Protein 6JL9 (pdb70)

Structure (mmCIF, N/CA/C/O backbone):
data_6JL9
#
_entry.id   6JL9
#
_cell.length_a   61.208
_cell.length_b   61.208
_cell.length_c   236.196
_cell.angle_alpha   90.00
_cell.angle_beta   90.00
_cell.angle_gamma   120.00
#
_symmetry.space_group_name_H-M   'P 65 2 2'
#
loop_
_entity.id
_entity.type
_entity.pdbx_description
1 polymer 'Ependymin-related 1'
2 non-polymer 'CALCIUM ION'
3 water water
#
loop_
_atom_site.group_PDB
_atom_site.id
_atom_site.type_symbol
_atom_site.label_atom_id
_at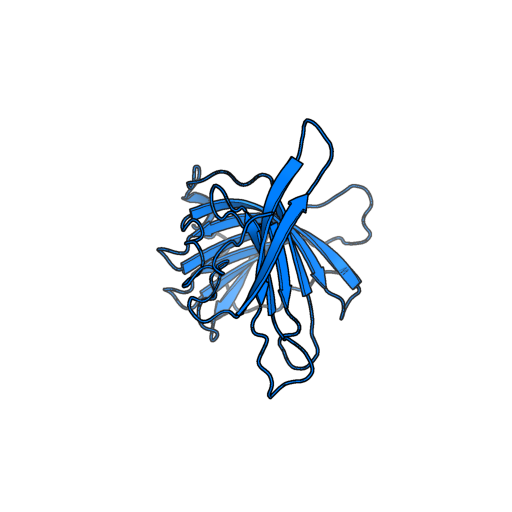om_site.label_alt_id
_atom_site.label_comp_id
_atom_site.label_asym_id
_atom_site.label_entity_id
_atom_site.label_seq_id
_atom_site.pdbx_PDB_ins_code
_atom_site.Cartn_x
_atom_site.Cartn_y
_atom_site.Cartn_z
_atom_site.occupancy
_atom_site.B_iso_or_equiv
_atom_site.auth_seq_id
_atom_site.auth_comp_id
_atom_site.auth_asym_id
_atom_site.auth_atom_id
_atom_site.pdbx_PDB_model_num
ATOM 1 N N . HIS A 1 6 ? 25.483 51.276 -5.281 1.00 87.24 30 HIS A N 1
ATOM 2 C CA A HIS A 1 6 ? 24.210 51.507 -4.521 0.50 91.39 30 HIS A CA 1
ATOM 3 C CA B HIS A 1 6 ? 24.294 51.502 -4.385 0.50 88.39 30 HIS A CA 1
ATOM 4 C C . HIS A 1 6 ? 23.368 50.280 -4.179 1.00 88.53 30 HIS A C 1
ATOM 5 O O . HIS A 1 6 ? 23.177 49.424 -5.067 1.00 113.09 30 HIS A O 1
ATOM 18 N N . HIS A 1 7 ? 22.820 50.188 -2.966 1.00 90.27 31 HIS A N 1
ATOM 19 C CA . HIS A 1 7 ? 22.165 48.947 -2.536 1.00 85.38 31 HIS A CA 1
ATOM 20 C C . HIS A 1 7 ? 20.712 49.074 -1.974 1.00 84.16 31 HIS A C 1
ATOM 21 O O . HIS A 1 7 ? 20.296 50.103 -1.394 1.00 79.96 31 HIS A O 1
ATOM 28 N N . HIS A 1 8 ? 19.947 48.008 -2.168 1.00 60.70 32 HIS A N 1
ATOM 29 C CA . HIS A 1 8 ? 18.514 48.027 -1.907 1.00 73.37 32 HIS A CA 1
ATOM 30 C C . HIS A 1 8 ? 18.097 47.219 -0.685 1.00 84.11 32 HIS A C 1
ATOM 31 O O . HIS A 1 8 ? 18.009 45.988 -0.721 1.00 94.23 32 HIS A O 1
ATOM 38 N N . HIS A 1 9 ? 17.783 47.924 0.383 1.00 72.31 33 HIS A N 1
ATOM 39 C CA . HIS A 1 9 ? 17.355 47.278 1.616 1.00 77.11 33 HIS A CA 1
ATOM 40 C C . HIS A 1 9 ? 15.848 47.044 1.567 1.00 66.94 33 HIS A C 1
ATOM 41 O O . HIS A 1 9 ? 15.089 47.975 1.324 1.00 59.84 33 HIS A O 1
ATOM 48 N N . HIS A 1 10 ? 15.420 45.793 1.756 1.00 71.80 34 HIS A N 1
ATOM 49 C CA . HIS A 1 10 ? 13.994 45.484 1.924 1.00 60.76 34 HIS A CA 1
ATOM 50 C C . HIS A 1 10 ? 13.460 46.348 3.076 1.00 46.16 34 HIS A C 1
ATOM 51 O O . HIS A 1 10 ? 14.164 46.629 4.046 1.00 60.57 34 HIS A O 1
ATOM 58 N N . HIS A 1 11 ? 12.220 46.772 2.970 1.00 45.42 35 HIS A N 1
ATOM 59 C CA A HIS A 1 11 ? 11.556 47.320 4.118 0.50 54.40 35 HIS A CA 1
ATOM 60 C CA B HIS A 1 11 ? 11.559 47.338 4.108 0.50 54.94 35 HIS A CA 1
ATOM 61 C C . HIS A 1 11 ? 11.328 46.131 5.052 1.00 52.02 35 HIS A C 1
ATOM 62 O O . HIS A 1 11 ? 11.140 45.017 4.604 1.00 46.25 35 HIS A O 1
ATOM 75 N N . PRO A 1 12 ? 11.436 46.335 6.359 1.00 49.82 36 PRO A N 1
ATOM 76 C CA . PRO A 1 12 ? 11.219 45.198 7.274 1.00 46.28 36 PRO A CA 1
ATOM 77 C C . PRO A 1 12 ? 9.791 44.680 7.155 1.00 49.24 36 PRO A C 1
ATOM 78 O O . PRO A 1 12 ? 8.871 45.494 7.047 1.00 45.82 36 PRO A O 1
ATOM 82 N N . VAL A 1 13 ? 9.591 43.366 7.172 1.00 45.02 37 VAL A N 1
ATOM 83 C CA . VAL A 1 13 ? 8.238 42.821 7.081 1.00 51.64 37 VAL A CA 1
ATOM 84 C C . VAL A 1 13 ? 7.414 43.040 8.331 1.00 48.41 37 VAL A C 1
ATOM 85 O O . VAL A 1 13 ? 6.216 43.224 8.213 1.00 53.32 37 VAL A O 1
ATOM 89 N N . THR A 1 14 ? 8.037 42.958 9.521 1.00 61.92 38 THR A N 1
ATOM 90 C CA . THR A 1 14 ? 7.414 43.404 10.788 1.00 52.17 38 THR A CA 1
ATOM 91 C C . THR A 1 14 ? 8.419 44.186 11.623 1.00 45.62 38 THR A C 1
ATOM 92 O O . THR A 1 14 ? 9.626 44.106 11.394 1.00 52.87 38 THR A O 1
ATOM 96 N N . PRO A 1 15 ? 7.928 44.931 12.616 1.00 46.57 39 PRO A N 1
ATOM 97 C CA . PRO A 1 15 ? 8.842 45.729 13.448 1.00 49.02 39 PRO A CA 1
ATOM 98 C C . PRO A 1 15 ? 9.542 44.892 14.511 1.00 40.48 39 PRO A C 1
ATOM 99 O O . PRO A 1 15 ? 9.000 43.904 14.927 1.00 48.68 39 PRO A O 1
ATOM 103 N N . CYS A 1 16 ? 10.733 45.307 14.929 1.00 42.54 40 CYS A N 1
ATOM 104 C CA . CYS A 1 16 ? 11.441 44.742 16.073 1.00 49.07 40 CYS A CA 1
ATOM 105 C C . CYS A 1 16 ? 10.526 44.711 17.289 1.00 48.42 40 CYS A C 1
ATOM 106 O O . CYS A 1 16 ? 9.471 45.344 17.308 1.00 45.61 40 CYS A O 1
ATOM 109 N N . GLU A 1 17 ? 10.944 43.987 18.320 1.00 42.46 41 GLU A N 1
ATOM 110 C CA . GLU A 1 17 ? 10.097 43.760 19.476 1.00 42.58 41 GLU A CA 1
ATOM 111 C C . GLU A 1 17 ? 10.682 44.582 20.603 1.00 42.79 41 GLU A C 1
ATOM 112 O O . GLU A 1 17 ? 11.811 44.344 21.021 1.00 41.14 41 GLU A O 1
ATOM 118 N N . ALA A 1 18 ? 9.951 45.592 21.056 1.00 40.96 42 ALA A N 1
ATOM 119 C CA . ALA A 1 18 ? 10.453 46.454 22.146 1.00 41.87 42 ALA A CA 1
ATOM 120 C C . ALA A 1 18 ? 10.627 45.671 23.470 1.00 41.17 42 ALA A C 1
ATOM 121 O O . ALA A 1 18 ? 9.870 44.750 23.736 1.00 36.72 42 ALA A O 1
ATOM 123 N N . PRO A 1 19 ? 11.616 46.056 24.314 1.00 39.48 43 PRO A N 1
ATOM 124 C CA . PRO A 1 19 ? 11.738 45.433 25.635 1.00 44.09 43 PRO A CA 1
ATOM 125 C C . PRO A 1 19 ? 10.439 45.465 26.460 1.00 43.88 43 PRO A C 1
ATOM 126 O O . PRO A 1 19 ? 9.644 46.415 26.402 1.00 46.43 43 PRO A O 1
ATOM 130 N N . LEU A 1 20 ? 10.263 44.419 27.239 1.00 40.42 44 LEU A N 1
ATOM 131 C CA . LEU A 1 20 ? 9.065 44.226 28.054 1.00 39.88 44 LEU A CA 1
ATOM 132 C C . LEU A 1 20 ? 9.145 44.948 29.406 1.00 39.84 44 LEU A C 1
ATOM 133 O O . LEU A 1 20 ? 8.122 45.306 29.958 1.00 44.31 44 LEU A O 1
ATOM 138 N N . GLN A 1 21 ? 10.363 45.133 29.936 1.00 38.54 45 GLN A N 1
ATOM 139 C CA . GLN A 1 21 ? 10.533 45.711 31.252 1.00 38.40 45 GLN A CA 1
ATOM 140 C C . GLN A 1 21 ? 11.755 46.534 31.279 1.00 40.36 45 GLN A C 1
ATOM 141 O O . GLN A 1 21 ? 12.850 46.082 30.870 1.00 43.16 45 GLN A O 1
ATOM 147 N N . TRP A 1 22 ? 11.601 47.717 31.837 1.00 40.86 46 TRP A N 1
ATOM 148 C CA . TRP A 1 22 ? 12.744 48.564 31.986 1.00 42.73 46 TRP A CA 1
ATOM 149 C C . TRP A 1 22 ? 12.473 49.676 32.986 1.00 36.59 46 TRP A C 1
ATOM 150 O O . TRP A 1 22 ? 11.314 49.925 33.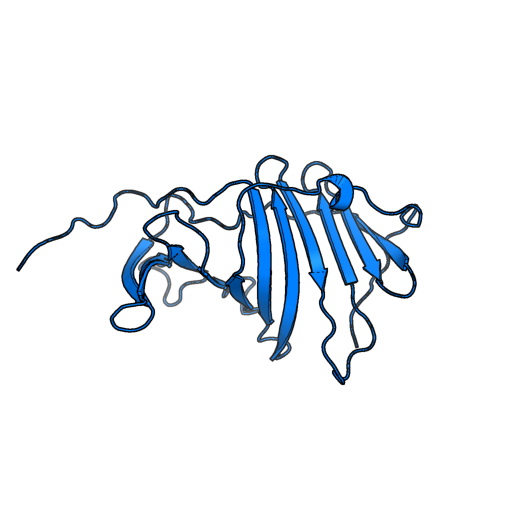363 1.00 37.52 46 TRP A O 1
ATOM 161 N N . GLU A 1 23 ? 13.570 50.288 33.438 1.00 36.80 47 GLU A N 1
ATOM 162 C CA . GLU A 1 23 ? 13.539 51.497 34.247 1.00 44.00 47 GLU A CA 1
ATOM 163 C C . GLU A 1 23 ? 14.194 52.595 33.423 1.00 42.31 47 GLU A C 1
ATOM 164 O O . GLU A 1 23 ? 15.268 52.394 32.867 1.00 43.52 47 GLU A O 1
ATOM 170 N N . GLY A 1 24 ? 13.558 53.750 33.345 1.00 35.03 48 GLY A N 1
ATOM 171 C CA . GLY A 1 24 ? 14.068 54.830 32.498 1.00 38.38 48 GLY A CA 1
ATOM 172 C C . GLY A 1 24 ? 13.528 56.186 32.903 1.00 38.12 48 GLY A C 1
ATOM 173 O O . GLY A 1 24 ? 13.006 56.344 33.991 1.00 37.49 48 GLY A O 1
ATOM 174 N N . ARG A 1 25 ? 13.687 57.179 32.040 1.00 32.82 49 ARG A N 1
ATOM 175 C CA . ARG A 1 25 ? 13.153 58.517 32.299 1.00 35.55 49 ARG A CA 1
ATOM 176 C C . ARG A 1 25 ? 12.545 59.048 31.017 1.00 33.42 49 ARG A C 1
ATOM 177 O O . ARG A 1 25 ? 12.907 58.601 29.931 1.00 30.98 49 ARG A O 1
ATOM 185 N N . ILE A 1 26 ? 11.603 59.977 31.165 1.00 29.50 50 ILE A N 1
ATOM 186 C CA . ILE A 1 26 ? 10.884 60.519 30.060 1.00 31.04 50 ILE A CA 1
ATOM 187 C C . ILE A 1 26 ? 10.637 62.006 30.236 1.00 31.61 50 ILE A C 1
ATOM 188 O O . ILE A 1 26 ? 10.669 62.534 31.349 1.00 33.31 50 ILE A O 1
ATOM 193 N N . VAL A 1 27 ? 10.374 62.659 29.112 1.00 32.08 51 VAL A N 1
ATOM 194 C CA . VAL A 1 27 ? 9.714 63.947 29.092 1.00 30.80 51 VAL A CA 1
ATOM 195 C C . VAL A 1 27 ? 8.454 63.808 28.271 1.00 37.86 51 VAL A C 1
ATOM 196 O O . VAL A 1 27 ? 8.512 63.308 27.153 1.00 32.16 51 VAL A O 1
ATOM 200 N N . LEU A 1 28 ? 7.327 64.238 28.842 1.00 35.64 52 LEU A N 1
ATOM 201 C CA . LEU A 1 28 ? 6.027 64.172 28.195 1.00 36.30 52 LEU A CA 1
ATOM 202 C C . LEU A 1 28 ? 5.675 65.624 27.905 1.00 41.78 52 LEU A C 1
ATOM 203 O O . LEU A 1 28 ? 5.557 66.441 28.852 1.00 41.31 52 LEU A O 1
ATOM 208 N N . TYR A 1 29 ? 5.552 65.953 26.611 1.00 40.12 53 TYR A N 1
ATOM 209 C CA . TYR A 1 29 ? 5.236 67.310 26.180 1.00 38.47 53 TYR A CA 1
ATOM 210 C C . TYR A 1 29 ? 3.781 67.283 25.749 1.00 41.74 53 TYR A C 1
ATOM 211 O O . TYR A 1 29 ? 3.427 66.554 24.858 1.00 40.07 53 TYR A O 1
ATOM 220 N N . ASP A 1 30 ? 2.953 68.108 26.369 1.00 38.50 54 ASP A N 1
ATOM 221 C CA . ASP A 1 30 ? 1.517 68.053 26.193 1.00 43.68 54 ASP A CA 1
ATOM 222 C C . ASP A 1 30 ? 1.165 69.331 25.474 1.00 57.48 54 ASP A C 1
ATOM 223 O O . ASP A 1 30 ? 1.246 70.388 26.087 1.00 82.48 54 ASP A O 1
ATOM 228 N N . HIS A 1 31 ? 0.791 69.296 24.194 1.00 53.89 55 HIS A N 1
ATOM 229 C CA . HIS A 1 31 ? 0.428 70.605 23.589 1.00 62.88 55 HIS A CA 1
ATOM 230 C C . HIS A 1 31 ? -0.896 71.246 24.124 1.00 61.43 55 HIS A C 1
ATOM 231 O O . HIS A 1 31 ? -0.994 72.469 24.308 1.00 64.04 55 HIS A O 1
ATOM 238 N N . ASN A 1 32 ? -1.900 70.467 24.449 1.00 59.77 56 ASN A N 1
ATOM 239 C CA . ASN A 1 32 ? -3.068 71.133 24.967 1.00 76.37 56 ASN A CA 1
ATOM 240 C C . ASN A 1 32 ? -2.635 72.149 26.057 1.00 81.51 56 ASN A C 1
ATOM 241 O O . ASN A 1 32 ? -2.956 73.278 25.960 1.00 93.62 56 ASN A O 1
ATOM 246 N N . THR A 1 33 ? -1.836 71.760 27.045 1.00 66.75 57 THR A N 1
ATOM 247 C CA . THR A 1 33 ? -1.355 72.721 28.042 1.00 64.73 57 THR A CA 1
ATOM 248 C C . THR A 1 33 ? -0.003 73.397 27.709 1.00 71.08 57 THR A C 1
ATOM 249 O O . THR A 1 33 ? 0.287 74.451 28.252 1.00 84.71 57 THR A O 1
ATOM 253 N N . GLY A 1 34 ? 0.830 72.798 26.856 1.00 57.95 58 GLY A N 1
ATOM 254 C CA . GLY A 1 34 ? 2.214 73.320 26.596 1.00 58.45 58 GLY A CA 1
ATOM 255 C C . GLY A 1 34 ? 3.235 72.843 27.654 1.00 50.64 58 GLY A C 1
ATOM 256 O O . GLY A 1 34 ? 4.428 73.142 27.622 1.00 51.79 58 GLY A O 1
ATOM 257 N N . LYS A 1 35 ? 2.763 72.035 28.570 1.00 44.71 59 LYS A N 1
ATOM 258 C CA . LYS A 1 35 ? 3.555 71.567 29.684 1.00 49.44 59 LYS A CA 1
ATOM 259 C C . LYS A 1 35 ? 4.566 70.481 29.256 1.00 42.28 59 LYS A C 1
ATOM 260 O O . LYS A 1 35 ? 4.292 69.675 28.389 1.00 44.34 59 LYS A O 1
ATOM 266 N N . ASN A 1 36 ? 5.739 70.520 29.874 1.00 37.07 60 ASN A N 1
ATOM 267 C CA . ASN A 1 36 ? 6.727 69.455 29.805 1.00 41.45 60 ASN A CA 1
ATOM 268 C C . ASN A 1 36 ? 6.790 68.844 31.177 1.00 38.83 60 ASN A C 1
ATOM 269 O O . ASN A 1 36 ? 7.114 69.529 32.116 1.00 50.56 60 ASN A O 1
ATOM 274 N N . THR A 1 37 ? 6.470 67.571 31.293 1.00 37.79 61 THR A N 1
ATOM 275 C CA . THR A 1 37 ? 6.533 66.848 32.549 1.00 39.26 61 THR A CA 1
ATOM 276 C C . THR A 1 37 ? 7.730 65.911 32.492 1.00 36.16 61 THR A C 1
ATOM 277 O O . THR A 1 37 ? 7.863 65.125 31.568 1.00 37.83 61 THR A O 1
ATOM 281 N N . ARG A 1 38 ? 8.614 66.011 33.470 1.00 34.94 62 ARG A N 1
ATOM 282 C CA . ARG A 1 38 ? 9.781 65.123 33.542 1.00 38.37 62 ARG A CA 1
ATOM 283 C C . ARG A 1 38 ? 9.513 64.095 34.629 1.00 35.04 62 ARG A C 1
ATOM 284 O O . ARG A 1 38 ? 9.081 64.442 35.736 1.00 35.34 62 ARG A O 1
ATOM 292 N N . ALA A 1 39 ? 9.742 62.834 34.309 1.00 34.98 63 ALA A N 1
ATOM 293 C CA . ALA A 1 39 ? 9.419 61.737 35.201 1.00 35.55 63 ALA A CA 1
ATOM 294 C C . ALA A 1 39 ? 10.398 60.575 35.115 1.00 35.60 63 ALA A C 1
ATOM 295 O O . ALA A 1 39 ? 10.976 60.309 34.082 1.00 34.37 63 ALA A O 1
ATOM 297 N N . THR A 1 40 ? 10.530 59.857 36.209 1.00 33.42 64 THR A N 1
ATOM 298 C CA . THR A 1 40 ? 11.230 58.588 36.223 1.00 35.84 64 THR A CA 1
ATOM 299 C C . THR A 1 40 ? 10.141 57.526 36.083 1.00 38.25 64 THR A C 1
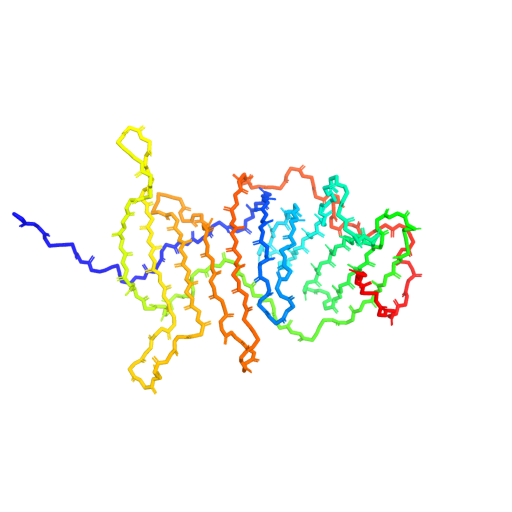ATOM 300 O O . THR A 1 40 ? 9.096 57.617 36.697 1.00 39.97 64 THR A O 1
ATOM 304 N N . VAL A 1 41 ? 10.393 56.534 35.255 1.00 38.10 65 VAL A N 1
ATOM 305 C CA . VAL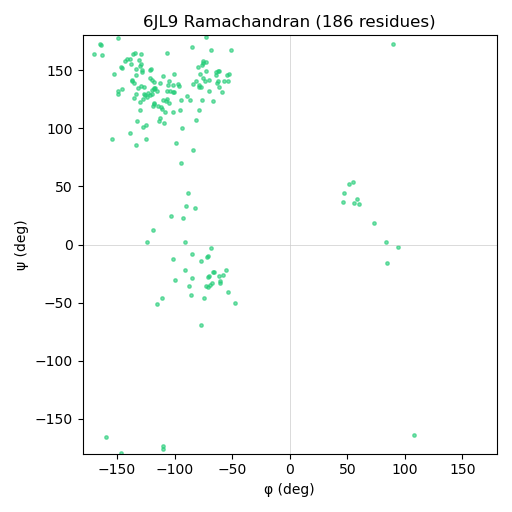 A 1 41 ? 9.381 55.591 34.898 1.00 36.33 65 VAL A CA 1
ATOM 306 C C . VAL A 1 41 ? 9.872 54.159 35.158 1.00 43.04 65 VAL A C 1
ATOM 307 O O . VAL A 1 41 ? 11.014 53.821 34.832 1.00 39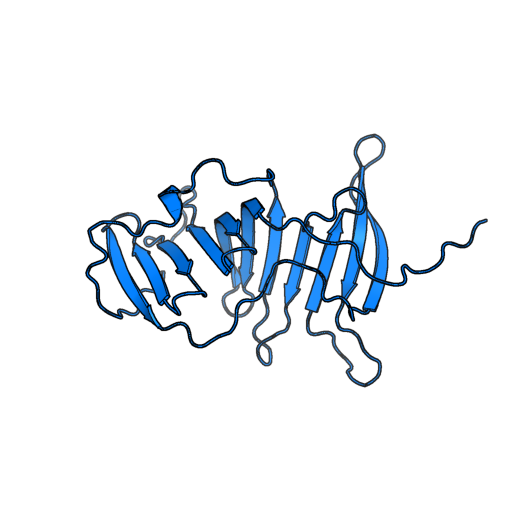.25 65 VAL A O 1
ATOM 311 N N . THR A 1 42 ? 9.014 53.328 35.762 1.00 41.52 66 THR A N 1
ATOM 312 C CA . THR A 1 42 ? 9.269 51.884 35.855 1.00 37.39 66 THR A CA 1
ATOM 313 C C . THR A 1 42 ? 8.192 51.214 35.016 1.00 40.32 66 THR A C 1
ATOM 314 O O . THR A 1 42 ? 6.997 51.393 35.276 1.00 39.05 66 THR A O 1
ATOM 318 N N . TYR A 1 43 ? 8.603 50.480 33.987 1.00 39.32 67 TYR A N 1
ATOM 319 C CA . TYR A 1 43 ? 7.667 49.992 32.982 1.00 33.65 67 TYR A CA 1
ATOM 320 C C . TYR A 1 43 ? 7.688 48.498 32.958 1.00 37.78 67 TYR A C 1
ATOM 321 O O . TYR A 1 43 ? 8.760 47.900 32.840 1.00 40.90 67 TYR A O 1
ATOM 330 N N . ASP A 1 44 ? 6.502 47.894 33.037 1.00 38.56 68 ASP A N 1
ATOM 331 C CA . ASP A 1 44 ? 6.358 46.435 33.056 1.00 43.72 68 ASP A CA 1
ATOM 332 C C . ASP A 1 44 ? 5.169 45.974 32.194 1.00 35.86 68 ASP A C 1
ATOM 333 O O . ASP A 1 44 ? 4.036 45.945 32.651 1.00 48.69 68 ASP A O 1
ATOM 338 N N . ALA A 1 45 ? 5.452 45.599 30.947 1.00 47.66 69 ALA A N 1
ATOM 339 C CA . ALA A 1 45 ? 4.411 45.115 30.028 1.00 39.62 69 ALA A CA 1
ATOM 340 C C . ALA A 1 45 ? 4.011 43.691 30.348 1.00 38.44 69 ALA A C 1
ATOM 341 O O . ALA A 1 45 ? 2.996 43.240 29.906 1.00 45.42 69 ALA A O 1
ATOM 343 N N . ILE A 1 46 ? 4.763 42.973 31.148 1.00 37.16 70 ILE A N 1
ATOM 344 C CA . ILE A 1 46 ? 4.333 41.571 31.437 1.00 40.88 70 ILE A CA 1
ATOM 345 C C . ILE A 1 46 ? 3.143 41.558 32.400 1.00 47.20 70 ILE A C 1
ATOM 346 O O . ILE A 1 46 ? 2.148 40.870 32.174 1.00 50.18 70 ILE A O 1
ATOM 351 N N . LEU A 1 47 ? 3.240 42.347 33.464 1.00 53.04 71 LEU A N 1
ATOM 352 C CA . LEU A 1 47 ? 2.126 42.538 34.405 1.00 46.58 71 LEU A CA 1
ATOM 353 C C . LEU A 1 47 ? 1.218 43.722 34.030 1.00 48.75 71 LEU A C 1
ATOM 354 O O . LEU A 1 47 ? 0.259 44.031 34.730 1.00 53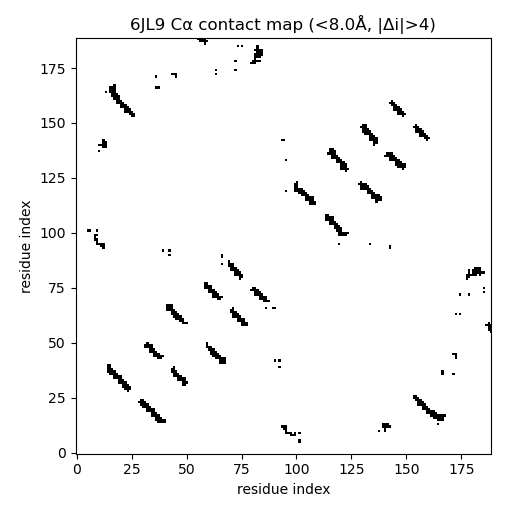.77 71 LEU A O 1
ATOM 359 N N . GLN A 1 48 ? 1.522 44.374 32.915 1.00 49.40 72 GLN A N 1
ATOM 360 C CA . GLN A 1 48 ? 0.769 45.549 32.479 1.00 45.59 72 GLN A CA 1
ATOM 361 C C . GLN A 1 48 ? 0.639 46.603 33.601 1.00 40.56 72 GLN A C 1
ATOM 362 O O . GLN A 1 48 ? -0.431 47.099 33.923 1.00 43.03 72 GLN A O 1
ATOM 368 N N . ARG A 1 49 ? 1.775 46.953 34.174 1.00 42.13 73 ARG A N 1
ATOM 369 C CA . ARG A 1 49 ? 1.836 48.038 35.142 1.00 42.31 73 ARG A CA 1
ATOM 370 C C . ARG A 1 49 ? 2.950 49.030 34.799 1.00 39.49 73 ARG A C 1
ATOM 371 O O . ARG A 1 49 ? 3.945 48.707 34.125 1.00 44.22 73 ARG A O 1
ATOM 379 N N . ILE A 1 50 ? 2.745 50.257 35.249 1.00 44.05 74 ILE A N 1
ATOM 380 C CA . ILE A 1 50 ? 3.667 51.334 34.968 1.00 38.23 74 ILE A CA 1
ATOM 381 C C . ILE A 1 50 ? 3.625 52.291 36.144 1.00 34.90 74 ILE A C 1
ATOM 382 O O . ILE A 1 50 ? 2.537 52.648 36.643 1.00 36.65 74 ILE A O 1
ATOM 387 N N . ARG A 1 51 ? 4.818 52.662 36.611 1.00 37.07 75 ARG A N 1
ATOM 388 C CA . ARG A 1 51 ? 4.976 53.573 37.754 1.00 41.07 75 ARG A CA 1
ATOM 389 C C . ARG A 1 51 ? 5.706 54.822 37.256 1.00 37.19 75 ARG A C 1
ATOM 390 O O . ARG A 1 51 ? 6.781 54.725 36.698 1.00 36.11 75 ARG A O 1
ATOM 398 N N . ILE A 1 52 ? 5.063 55.979 37.422 1.00 41.10 76 ILE A N 1
ATOM 399 C CA . ILE A 1 52 ? 5.591 57.270 36.979 1.00 40.75 76 ILE A CA 1
ATOM 400 C C . ILE A 1 52 ? 5.818 58.215 38.165 1.00 41.27 76 ILE A C 1
ATOM 401 O O . ILE A 1 52 ? 4.885 58.519 38.872 1.00 40.29 76 ILE A O 1
ATOM 406 N N . LEU A 1 53 ? 7.061 58.668 38.359 1.00 38.08 77 LEU A N 1
ATOM 407 C CA . LEU A 1 53 ? 7.414 59.592 39.447 1.00 35.29 77 LEU A CA 1
ATOM 408 C C . LEU A 1 53 ? 7.831 60.944 38.869 1.00 37.72 77 LEU A C 1
ATOM 409 O O . LEU A 1 53 ? 8.907 61.071 38.289 1.00 37.65 77 LEU A O 1
ATOM 414 N N . GLU A 1 54 ? 6.966 61.949 39.005 1.00 37.48 78 GLU A N 1
ATOM 415 C CA . GLU A 1 54 ? 7.257 63.257 38.460 1.00 34.62 78 GLU A CA 1
ATOM 416 C C . GLU A 1 54 ? 8.457 63.838 39.163 1.00 36.85 78 GLU A C 1
ATOM 417 O O . GLU A 1 54 ? 8.655 63.632 40.370 1.00 39.03 78 GLU A O 1
ATOM 423 N N . GLU A 1 55 ? 9.250 64.589 38.401 1.00 35.30 79 GLU A N 1
ATOM 424 C CA . GLU A 1 55 ? 10.431 65.219 38.929 1.00 40.23 79 GLU A CA 1
ATOM 425 C C . GLU A 1 55 ? 10.229 66.730 39.128 1.00 35.51 79 GLU A C 1
ATOM 426 O O . GLU A 1 55 ? 9.665 67.434 38.286 1.00 39.92 79 GLU A O 1
ATOM 432 N N . LYS A 1 56 ? 10.761 67.239 40.221 1.00 41.76 80 LYS A N 1
ATOM 433 C CA . LYS A 1 56 ? 10.741 68.685 40.475 1.00 46.31 80 LYS A CA 1
ATOM 434 C C . LYS A 1 56 ? 12.103 69.275 40.129 1.00 40.47 80 LYS A C 1
ATOM 435 O O . LYS A 1 56 ? 13.097 68.741 40.553 1.00 39.66 80 LYS A O 1
ATOM 441 N N . LYS A 1 57 ? 12.124 70.365 39.369 1.00 44.11 81 LYS A N 1
ATOM 442 C CA . LYS A 1 57 ? 13.340 71.118 39.075 1.00 50.14 81 LYS A CA 1
ATOM 443 C C . LYS A 1 57 ? 13.299 72.416 39.885 1.00 49.48 81 LYS A C 1
ATOM 444 O O . LYS A 1 57 ? 12.240 72.822 40.330 1.00 49.21 81 LYS A O 1
ATOM 450 N N . SER A 1 58 ? 14.445 73.085 40.005 1.00 43.34 82 SER A N 1
ATOM 451 C CA . SER A 1 58 ? 14.544 74.371 40.713 1.00 44.44 82 SER A CA 1
ATOM 452 C C . SER A 1 58 ? 13.646 75.418 40.100 1.00 45.82 82 SER A C 1
ATOM 453 O O . SER A 1 58 ? 13.644 75.635 38.881 1.00 57.70 82 SER A O 1
ATOM 456 N N . PHE A 1 59 ? 12.906 76.054 40.990 1.00 46.83 83 PHE A N 1
ATOM 457 C CA . PHE A 1 59 ? 12.091 77.244 40.752 1.00 49.28 83 PHE A CA 1
ATOM 458 C C . PHE A 1 59 ? 11.083 77.103 39.640 1.00 48.73 83 PHE A C 1
ATOM 459 O O . PHE A 1 59 ? 10.795 78.067 38.935 1.00 51.50 83 PHE A O 1
ATOM 467 N N . VAL A 1 60 ? 10.513 75.921 39.504 1.00 44.66 84 VAL A N 1
ATOM 468 C CA . VAL A 1 60 ? 9.347 75.794 38.623 1.00 56.12 84 VAL A CA 1
ATOM 469 C C . VAL A 1 60 ? 8.111 76.322 39.351 1.00 54.26 84 VAL A C 1
ATOM 470 O O . VAL A 1 60 ? 8.013 76.190 40.556 1.00 50.54 84 VAL A O 1
ATOM 474 N N . PRO A 1 61 ? 7.156 76.921 38.632 1.00 75.09 85 PRO A N 1
ATOM 475 C CA . PRO A 1 61 ? 6.043 77.530 39.390 1.00 70.73 85 PRO A CA 1
ATOM 476 C C . PRO A 1 61 ? 4.914 76.569 39.832 1.00 63.14 85 PRO A C 1
ATOM 477 O O . PRO A 1 61 ? 3.750 76.971 40.009 1.00 76.37 85 PRO A O 1
ATOM 481 N N . CYS A 1 62 ? 5.284 75.332 40.087 1.00 69.00 86 CYS A N 1
ATOM 482 C CA . CYS A 1 62 ? 4.343 74.244 40.299 1.00 57.11 86 CYS A CA 1
ATOM 483 C C . CYS A 1 62 ? 4.664 73.676 41.636 1.00 48.27 86 CYS A C 1
ATOM 484 O O . CYS A 1 62 ? 5.799 73.414 41.915 1.00 52.19 86 CYS A O 1
ATOM 487 N N . LYS A 1 63 ? 3.668 73.504 42.469 1.00 46.07 87 LYS A N 1
ATOM 488 C CA . LYS A 1 63 ? 3.915 73.147 43.866 1.00 49.04 87 LYS A CA 1
ATOM 489 C C . LYS A 1 63 ? 3.710 71.669 44.026 1.00 46.08 87 LYS A C 1
ATOM 490 O O . LYS A 1 63 ? 4.345 71.049 44.867 1.00 60.52 87 LYS A O 1
ATOM 496 N N . ARG A 1 64 ? 2.812 71.110 43.210 1.00 49.04 88 ARG A N 1
ATOM 497 C CA . ARG A 1 64 ? 2.328 69.733 43.412 1.00 53.81 88 ARG A CA 1
ATOM 498 C C . ARG A 1 64 ? 3.019 68.764 42.454 1.00 36.42 88 ARG A C 1
ATOM 499 O O . ARG A 1 64 ? 3.052 69.021 41.289 1.00 48.24 88 ARG A O 1
ATOM 507 N N . PHE A 1 65 ? 3.526 67.652 42.960 1.00 42.90 89 PHE A N 1
ATOM 508 C CA . PHE A 1 65 ? 4.183 66.623 42.146 1.00 43.52 89 PHE A CA 1
ATOM 509 C C . PHE A 1 65 ? 3.671 65.249 42.589 1.00 49.41 89 PHE A C 1
ATOM 510 O O . PHE A 1 65 ? 3.530 64.965 43.792 1.00 47.83 89 PHE A O 1
ATOM 518 N N . PHE A 1 66 ? 3.431 64.396 41.616 1.00 47.23 90 PHE A N 1
ATOM 519 C CA . PHE A 1 66 ? 2.732 63.162 41.865 1.00 45.20 90 PHE A CA 1
ATOM 520 C C . PHE A 1 66 ? 3.528 61.957 41.514 1.00 41.40 90 PHE A C 1
ATOM 521 O O . PHE A 1 66 ? 4.358 62.006 40.623 1.00 37.78 90 PHE A O 1
ATOM 529 N N . GLU A 1 67 ? 3.253 60.871 42.233 1.00 40.30 91 GLU A N 1
ATOM 530 C CA . GLU A 1 67 ? 3.630 59.568 41.812 1.00 36.50 91 GLU A CA 1
ATOM 531 C C . GLU A 1 67 ? 2.389 58.868 41.326 1.00 42.11 91 GLU A C 1
ATOM 532 O O . GLU A 1 67 ? 1.337 58.988 41.951 1.00 45.81 91 GLU A O 1
ATOM 538 N N . TYR A 1 68 ? 2.510 58.151 40.208 1.00 39.37 92 TYR A N 1
ATOM 539 C CA . TYR A 1 68 ? 1.424 57.315 39.678 1.00 40.69 92 TYR A CA 1
ATOM 540 C C . TYR A 1 68 ? 1.861 55.835 39.664 1.00 43.23 92 TYR A C 1
ATOM 541 O O . TYR A 1 68 ? 3.007 55.498 39.264 1.00 42.67 92 TYR A O 1
ATOM 550 N N . ILE A 1 69 ? 0.958 54.968 40.125 1.00 42.82 93 ILE A N 1
ATOM 551 C CA . ILE A 1 69 ? 1.121 53.520 40.037 1.00 38.03 93 ILE A CA 1
ATOM 552 C C . ILE A 1 69 ? -0.109 52.985 39.319 1.00 41.80 93 ILE A C 1
ATOM 553 O O . ILE A 1 69 ? -1.193 52.935 39.924 1.00 39.85 93 ILE A O 1
ATOM 558 N N . PHE A 1 70 ? 0.049 52.641 38.027 1.00 36.28 94 PHE A N 1
ATOM 559 C CA . PHE A 1 70 ? -1.032 52.066 37.216 1.00 43.42 94 PHE A CA 1
ATOM 560 C C . PHE A 1 70 ? -0.896 50.545 37.274 1.00 50.69 94 PHE A C 1
ATOM 561 O O . PHE A 1 70 ? 0.153 49.988 36.963 1.00 44.06 94 PHE A O 1
ATOM 569 N N . LEU A 1 71 ? -1.948 49.871 37.694 1.00 53.03 95 LEU A N 1
ATOM 570 C CA . LEU A 1 71 ? -1.927 48.422 37.768 1.00 46.42 95 LEU A CA 1
ATOM 571 C C . LEU A 1 71 ? -3.108 47.960 36.941 1.00 47.23 95 LEU A C 1
ATOM 572 O O . LEU A 1 71 ? -4.217 47.838 37.450 1.00 49.59 95 LEU A O 1
ATOM 577 N N . TYR A 1 72 ? -2.862 47.720 35.658 1.00 45.22 96 TYR A N 1
ATOM 578 C CA . TYR A 1 72 ? -3.939 47.462 34.704 1.00 47.83 96 TYR A CA 1
ATOM 579 C C . TYR A 1 72 ? -4.582 46.101 34.936 1.00 54.20 96 TYR A C 1
ATOM 580 O O . TYR A 1 72 ? -5.792 45.905 34.668 1.00 60.76 96 TYR A O 1
ATOM 589 N N . GLN A 1 73 ? -3.803 45.166 35.480 1.00 47.19 97 GLN A N 1
ATOM 590 C CA . GLN A 1 73 ? -4.350 43.839 35.744 1.00 58.37 97 GLN A CA 1
ATOM 591 C C . GLN A 1 73 ? -5.312 43.887 36.914 1.00 60.49 97 GLN A C 1
ATOM 592 O O . GLN A 1 73 ? -5.999 42.932 37.178 1.00 67.54 97 GLN A O 1
ATOM 598 N N . GLU A 1 74 ? -5.350 44.989 37.640 1.00 66.30 98 GLU A N 1
ATOM 599 C CA . GLU A 1 74 ? -6.316 45.125 38.716 1.00 62.92 98 GLU A CA 1
ATOM 600 C C . GLU A 1 74 ? -7.257 46.275 38.499 1.00 58.51 98 GLU A C 1
ATOM 601 O O . GLU A 1 74 ? -7.958 46.665 39.417 1.00 69.21 98 GLU A O 1
ATOM 607 N N . ALA A 1 75 ? -7.266 46.821 37.291 1.00 52.91 99 ALA A N 1
ATOM 608 C CA . ALA A 1 75 ? -8.107 47.958 36.951 1.00 65.97 99 ALA A CA 1
ATOM 609 C C . ALA A 1 75 ? -8.064 49.072 38.007 1.00 64.69 99 ALA A C 1
ATOM 610 O O . ALA A 1 75 ? -9.078 49.706 38.269 1.00 58.33 99 ALA A O 1
ATOM 612 N N . VAL A 1 76 ? -6.896 49.316 38.610 1.00 57.51 100 VAL A N 1
ATOM 613 C CA . VAL A 1 76 ? -6.752 50.437 39.554 1.00 51.62 100 VAL A CA 1
ATOM 614 C C . VAL A 1 76 ? -5.500 51.245 39.299 1.00 43.27 100 VAL A C 1
ATOM 615 O O . VAL A 1 76 ? -4.466 50.689 38.901 1.00 46.73 100 VAL A O 1
ATOM 619 N N . MET A 1 77 ? -5.604 52.559 39.541 1.00 53.64 101 MET A N 1
ATOM 620 C CA . MET A 1 77 ? -4.463 53.473 39.543 1.00 51.02 101 MET A CA 1
ATOM 621 C C . MET A 1 77 ? -4.399 54.263 40.856 1.00 47.31 101 MET A C 1
ATOM 622 O O . MET A 1 77 ? -5.390 54.873 41.290 1.00 55.21 101 MET A O 1
ATOM 627 N N . PHE A 1 78 ? -3.228 54.261 41.483 1.00 38.35 102 PHE A N 1
ATOM 628 C CA . PHE A 1 78 ? -2.999 55.078 42.658 1.00 45.76 102 PHE A CA 1
ATOM 629 C C . PHE A 1 78 ? -2.202 56.323 42.245 1.00 44.23 102 PHE A C 1
ATOM 630 O O . PHE A 1 78 ? -1.242 56.259 41.467 1.00 45.64 102 PHE A O 1
ATOM 638 N N . GLN A 1 79 ? -2.615 57.457 42.786 1.00 41.87 103 GLN A N 1
ATOM 639 C CA . GLN A 1 79 ? -1.945 58.715 42.529 1.00 42.00 103 GLN A CA 1
ATOM 640 C C . GLN A 1 79 ? -1.604 59.302 43.898 1.00 50.93 103 GLN A C 1
ATOM 641 O O . GLN A 1 79 ? -2.459 59.391 44.798 1.00 47.12 103 GLN A O 1
ATOM 647 N N . ILE A 1 80 ? -0.342 59.672 44.073 1.00 43.96 104 ILE A N 1
ATOM 648 C CA . ILE A 1 80 ? 0.129 60.109 45.380 1.00 51.70 104 ILE A CA 1
ATOM 649 C C . ILE A 1 80 ? 0.799 61.443 45.242 1.00 52.60 104 ILE A C 1
ATOM 650 O O . ILE A 1 80 ? 1.702 61.591 44.434 1.00 53.63 104 ILE A O 1
ATOM 655 N N . GLU A 1 81 ? 0.346 62.420 46.008 1.00 47.56 105 GLU A N 1
ATOM 656 C CA . GLU A 1 81 ? 1.064 63.677 46.160 1.00 54.92 105 GLU A CA 1
ATOM 657 C C . GLU A 1 81 ? 2.356 63.360 46.884 1.00 60.39 105 GLU A C 1
ATOM 658 O O . GLU A 1 81 ? 2.344 62.787 47.983 1.00 64.97 105 GLU A O 1
ATOM 664 N N . GLN A 1 82 ? 3.477 63.723 46.274 1.00 51.65 106 GLN A N 1
ATOM 665 C CA . GLN A 1 82 ? 4.754 63.290 46.821 1.00 59.40 106 GLN A CA 1
ATOM 666 C C . GLN A 1 82 ? 5.091 63.926 48.173 1.00 58.45 106 GLN A C 1
ATOM 667 O O . GLN A 1 82 ? 5.708 63.280 49.006 1.00 66.17 106 GLN A O 1
ATOM 673 N N . VAL A 1 83 ? 4.667 65.169 48.387 1.00 70.28 107 VAL A N 1
ATOM 674 C CA . VAL A 1 83 ? 4.888 65.854 49.665 1.00 83.39 107 VAL A CA 1
ATOM 675 C C . VAL A 1 83 ? 3.898 65.357 50.720 1.00 93.56 107 VAL A C 1
ATOM 676 O O . VAL A 1 83 ? 4.288 64.681 51.673 1.00 84.43 107 VAL A O 1
ATOM 680 N N . THR A 1 84 ? 2.620 65.697 50.539 1.00 86.39 108 THR A N 1
ATOM 681 C CA . THR A 1 84 ? 1.565 65.361 51.504 1.00 69.17 108 THR A CA 1
ATOM 682 C C . THR A 1 84 ? 1.380 63.882 51.737 1.00 68.82 108 THR A C 1
ATOM 683 O O . THR A 1 84 ? 0.983 63.482 52.811 1.00 80.67 108 THR A O 1
ATOM 687 N N . LYS A 1 85 ? 1.633 63.077 50.715 1.00 68.67 109 LYS A N 1
ATOM 688 C CA . LYS A 1 85 ? 1.412 61.622 50.751 1.00 69.50 109 LYS A CA 1
ATOM 689 C C . LYS A 1 85 ? -0.064 61.284 50.700 1.00 60.84 109 LYS A C 1
ATOM 690 O O . LYS A 1 85 ? -0.461 60.152 51.008 1.00 77.76 109 LYS A O 1
ATOM 696 N N . ILE A 1 86 ? -0.864 62.252 50.261 1.00 65.55 110 ILE A N 1
ATOM 697 C CA . ILE A 1 86 ? -2.288 62.029 50.082 1.00 62.73 110 ILE A CA 1
ATOM 698 C C . ILE A 1 86 ? -2.494 61.210 48.810 1.00 59.02 110 ILE A C 1
ATOM 699 O O . ILE A 1 86 ? -2.043 61.570 47.710 1.00 61.34 110 ILE A O 1
ATOM 704 N N . CYS A 1 87 ? -3.176 60.090 48.999 1.00 59.21 111 CYS A N 1
ATOM 705 C CA . CYS A 1 87 ? -3.400 59.131 47.956 1.00 59.18 111 CYS A CA 1
ATOM 706 C C . CYS A 1 87 ? -4.776 59.237 47.351 1.00 48.99 111 CYS A C 1
ATOM 707 O O . CYS A 1 87 ? -5.774 59.543 48.042 1.00 61.01 111 CYS A O 1
ATOM 710 N N . SER A 1 88 ? -4.833 58.951 46.065 1.00 48.95 112 SER A N 1
ATOM 711 C CA . SER A 1 88 ? -6.108 58.817 45.338 1.00 52.81 112 SER A CA 1
ATOM 712 C C . SER A 1 88 ? -6.087 57.436 44.705 1.00 60.92 112 SER A C 1
ATOM 713 O O . SER A 1 88 ? -5.127 57.099 44.048 1.00 56.12 112 SER A O 1
ATOM 716 N N . LYS A 1 89 ? -7.118 56.627 44.943 1.00 52.14 113 LYS A N 1
ATOM 717 C CA . LYS A 1 89 ? -7.266 55.344 44.282 1.00 51.71 113 LYS A CA 1
ATOM 718 C C . LYS A 1 89 ? -8.406 55.467 43.265 1.00 52.32 113 LYS A C 1
ATOM 719 O O . LYS A 1 89 ? -9.522 55.841 43.621 1.00 49.81 113 LYS A O 1
ATOM 725 N N . ASN A 1 90 ? -8.123 55.172 41.998 1.00 49.99 114 ASN A N 1
ATOM 726 C CA . ASN A 1 90 ? -9.131 55.294 40.930 1.00 50.69 114 ASN A CA 1
ATOM 727 C C . ASN A 1 90 ? -9.243 54.032 40.074 1.00 55.80 114 ASN A C 1
ATOM 728 O O . ASN A 1 90 ? -8.280 53.246 39.951 1.00 56.41 114 ASN A O 1
ATOM 733 N N . THR A 1 91 ? -10.422 53.865 39.472 1.00 56.07 115 THR A N 1
ATOM 734 C CA . THR A 1 91 ? -10.709 52.761 38.553 1.00 58.70 115 THR A CA 1
ATOM 735 C C . THR A 1 91 ? -10.111 53.081 37.210 1.00 55.49 115 THR A C 1
ATOM 736 O O . THR A 1 91 ? -10.210 54.215 36.753 1.00 68.33 115 THR A O 1
ATOM 740 N N . LEU A 1 92 ? -9.485 52.083 36.593 1.00 59.98 116 LEU A N 1
ATOM 741 C CA . LEU A 1 92 ? -8.981 52.184 35.216 1.00 65.49 116 LEU A CA 1
ATOM 742 C C . LEU A 1 92 ? -9.926 51.487 34.264 1.00 54.28 116 LEU A C 1
ATOM 743 O O . LEU A 1 92 ? -10.073 50.286 34.312 1.00 79.90 116 LEU A O 1
ATOM 748 N N . THR A 1 93 ? -10.547 52.261 33.393 1.00 62.85 117 THR A N 1
ATOM 749 C CA . THR A 1 93 ? -11.429 51.707 32.376 1.00 74.82 117 THR A CA 1
ATOM 750 C C . THR A 1 93 ? -10.660 51.308 31.098 1.00 79.98 117 THR A C 1
ATOM 751 O O . THR A 1 93 ? -10.969 50.285 30.479 1.00 87.92 117 THR A O 1
ATOM 755 N N . GLU A 1 94 ? -9.633 52.093 30.763 1.00 72.74 118 GLU A N 1
ATOM 756 C CA . GLU A 1 94 ? -8.841 51.962 29.521 1.00 69.76 118 GLU A CA 1
ATOM 757 C C . GLU A 1 94 ? -7.933 50.725 29.445 1.00 50.47 118 GLU A C 1
ATOM 758 O O . GLU A 1 94 ? -7.316 50.360 30.434 1.00 61.05 118 GLU A O 1
ATOM 764 N N . PRO A 1 95 ? -7.812 50.098 28.258 1.00 59.05 119 PRO A N 1
ATOM 765 C CA . PRO A 1 95 ? -6.916 48.946 28.231 1.00 58.07 119 PRO A CA 1
ATOM 766 C C . PRO A 1 95 ? -5.438 49.358 28.235 1.00 55.20 119 PRO A C 1
ATOM 767 O O . PRO A 1 95 ? -5.092 50.468 27.834 1.00 45.29 119 PRO A O 1
ATOM 771 N N . TRP A 1 96 ? -4.582 48.458 28.697 1.00 48.18 120 TRP A N 1
ATOM 772 C CA . TRP A 1 96 ? -3.143 48.688 28.713 1.00 50.05 120 TRP A CA 1
ATOM 773 C C . TRP A 1 96 ? -2.638 49.083 27.336 1.00 50.38 120 TRP A C 1
ATOM 774 O O . TRP A 1 96 ? -3.056 48.540 26.354 1.00 55.32 120 TRP A O 1
ATOM 785 N N . ASP A 1 97 ? -1.711 50.018 27.276 1.00 41.52 121 ASP A N 1
ATOM 786 C CA . ASP A 1 97 ? -1.103 50.342 26.019 1.00 49.78 121 ASP A CA 1
ATOM 787 C C . ASP A 1 97 ? 0.388 50.321 26.194 1.00 43.15 121 ASP A C 1
ATOM 788 O O . ASP A 1 97 ? 0.939 51.138 26.897 1.00 43.50 121 ASP A O 1
ATOM 793 N N . PRO A 1 98 ? 1.051 49.411 25.509 1.00 43.86 122 PRO A N 1
ATOM 794 C CA . PRO A 1 98 ? 2.489 49.267 25.668 1.00 42.17 122 PRO A CA 1
ATOM 795 C C . PRO A 1 98 ? 3.275 50.381 24.973 1.00 37.52 122 PRO A C 1
ATOM 796 O O . PRO A 1 98 ? 2.765 51.024 24.067 1.00 37.95 122 PRO A O 1
ATOM 800 N N . TYR A 1 99 ? 4.503 50.616 25.413 1.00 35.52 123 TYR A N 1
ATOM 801 C CA . TYR A 1 99 ? 5.474 51.360 24.621 1.00 40.60 123 TYR A CA 1
ATOM 802 C C . TYR A 1 99 ? 6.146 50.387 23.648 1.00 42.92 123 TYR A C 1
ATOM 803 O O . TYR A 1 99 ? 7.255 49.861 23.880 1.00 39.59 123 TYR A O 1
ATOM 812 N N . ASP A 1 100 ? 5.452 50.128 22.550 1.00 37.42 124 ASP A N 1
ATOM 813 C CA . ASP A 1 100 ? 6.011 49.313 21.503 1.00 39.58 124 ASP A CA 1
ATOM 814 C C . ASP A 1 100 ? 5.490 49.718 20.132 1.00 33.38 124 ASP A C 1
ATOM 815 O O . ASP A 1 100 ? 4.683 50.646 19.991 1.00 41.05 124 ASP A O 1
ATOM 820 N N . ILE A 1 101 ? 6.000 49.043 19.108 1.00 36.38 125 ILE A N 1
ATOM 821 C CA . ILE A 1 101 ? 5.499 49.254 17.754 1.00 39.97 125 ILE A CA 1
ATOM 822 C C . ILE A 1 101 ? 4.427 48.206 17.424 1.00 43.08 125 ILE A C 1
ATOM 823 O O . ILE A 1 101 ? 4.736 47.020 17.361 1.00 51.56 125 ILE A O 1
ATOM 828 N N . PRO A 1 102 ? 3.167 48.622 17.191 1.00 45.55 126 PRO A N 1
ATOM 829 C CA . PRO A 1 102 ? 2.172 47.633 16.815 1.00 50.27 126 PRO A CA 1
ATOM 830 C C . PRO A 1 102 ? 2.603 46.894 15.572 1.00 55.32 126 PRO A C 1
ATOM 831 O O . PRO A 1 102 ? 3.152 47.490 14.642 1.00 42.07 126 PRO A O 1
ATOM 835 N N . GLU A 1 103 ? 2.339 45.597 15.559 1.00 55.94 127 GLU A N 1
ATOM 836 C CA . GLU A 1 103 ? 2.941 44.712 14.582 1.00 63.86 127 GLU A CA 1
ATOM 837 C C . GLU A 1 103 ? 2.414 45.100 13.152 1.00 44.89 127 GLU A C 1
ATOM 838 O O . GLU A 1 103 ? 3.126 44.942 12.190 1.00 56.61 127 GLU A O 1
ATOM 844 N N . ASN A 1 104 ? 1.251 45.733 13.032 1.00 42.51 128 ASN A N 1
ATOM 845 C CA . ASN A 1 104 ? 0.760 46.206 11.729 1.00 47.09 128 ASN A CA 1
ATOM 846 C C . ASN A 1 104 ? 1.133 47.685 11.384 1.00 49.61 128 ASN A C 1
ATOM 847 O O . ASN A 1 104 ? 0.474 48.336 10.563 1.00 45.31 128 ASN A O 1
ATOM 852 N N . SER A 1 105 ? 2.184 48.215 12.003 1.00 42.11 129 SER A N 1
ATOM 853 C CA . SER A 1 105 ? 2.555 4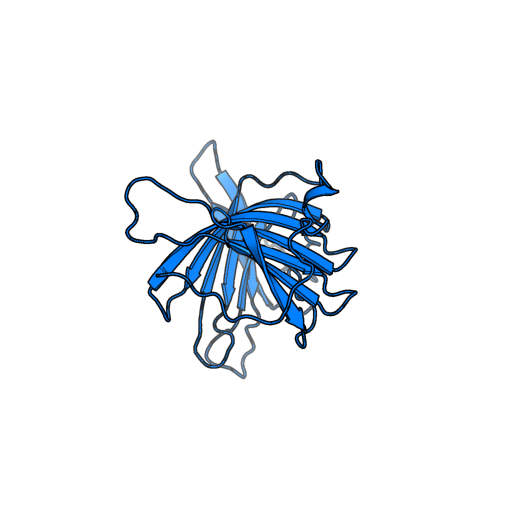9.612 11.783 1.00 39.69 129 SER A CA 1
ATOM 854 C C . SER A 1 105 ? 3.168 49.799 10.396 1.00 41.97 129 SER A C 1
ATOM 855 O O . SER A 1 105 ? 3.628 48.848 9.782 1.00 42.13 129 SER A O 1
ATOM 858 N N . THR A 1 106 ? 3.118 51.023 9.898 1.00 39.46 130 THR A N 1
ATOM 859 C CA . THR A 1 106 ? 3.685 51.383 8.603 1.00 39.56 130 THR A CA 1
ATOM 860 C C . THR A 1 106 ? 5.134 51.801 8.791 1.00 38.20 130 THR A C 1
ATOM 861 O O . THR A 1 106 ? 5.435 52.672 9.586 1.00 36.52 130 THR A O 1
ATOM 865 N N . TYR A 1 107 ? 6.043 51.200 8.032 1.00 34.79 131 TYR A N 1
ATOM 866 C CA . TYR A 1 107 ? 7.436 51.528 8.179 1.00 36.14 131 TYR A CA 1
ATOM 867 C C . TYR A 1 107 ? 7.637 52.869 7.482 1.00 39.22 131 TYR A C 1
ATOM 868 O O . TYR A 1 107 ? 7.126 53.069 6.401 1.00 37.45 131 TYR A O 1
ATOM 877 N N . GLU A 1 108 ? 8.358 53.792 8.094 1.00 38.01 132 GLU A N 1
ATOM 878 C CA . GLU A 1 108 ? 8.591 55.094 7.480 1.00 33.54 132 GLU A CA 1
ATOM 879 C C . GLU A 1 108 ? 10.032 55.306 7.063 1.00 34.64 132 GLU A C 1
ATOM 880 O O . GLU A 1 108 ? 10.263 55.786 5.947 1.00 36.74 132 GLU A O 1
ATOM 886 N N . ASP A 1 109 ? 11.006 54.974 7.919 1.00 32.82 133 ASP A N 1
ATOM 887 C CA . ASP A 1 109 ? 12.389 55.354 7.665 1.00 36.93 133 ASP A CA 1
ATOM 888 C C . ASP A 1 109 ? 13.392 54.676 8.633 1.00 34.57 133 ASP A C 1
ATOM 889 O O . ASP A 1 109 ? 13.035 54.123 9.665 1.00 35.47 133 ASP A O 1
ATOM 894 N N . GLN A 1 110 ? 14.650 54.722 8.248 1.00 38.21 134 GLN A N 1
ATOM 895 C CA . GLN A 1 110 ? 15.767 54.372 9.107 1.00 40.33 134 GLN A CA 1
ATOM 896 C C . GLN A 1 110 ? 16.835 55.449 8.864 1.00 42.92 134 GLN A C 1
ATOM 897 O O . GLN A 1 110 ? 17.071 55.911 7.728 1.00 41.92 134 GLN A O 1
ATOM 903 N N . TYR A 1 111 ? 17.482 55.848 9.941 1.00 39.49 135 TYR A N 1
ATOM 904 C CA . TYR A 1 111 ? 18.455 56.912 9.896 1.00 46.58 135 TYR A CA 1
ATOM 905 C C . TYR A 1 111 ? 19.312 56.908 11.164 1.00 35.63 135 TYR A C 1
ATOM 906 O O . TYR A 1 111 ? 19.013 56.176 12.088 1.00 39.03 135 TYR A O 1
ATOM 915 N N . TYR A 1 112 ? 20.352 57.746 11.174 1.00 38.08 136 TYR A N 1
ATOM 916 C CA . TYR A 1 112 ? 21.289 57.883 12.273 1.00 40.11 136 TYR A CA 1
ATOM 917 C C . TYR A 1 112 ? 20.999 59.188 12.975 1.00 38.69 136 TYR A C 1
ATOM 918 O O . TYR A 1 112 ? 20.811 60.230 12.326 1.00 41.07 136 TYR A O 1
ATOM 927 N N . ILE A 1 113 ? 20.920 59.119 14.297 1.00 37.22 137 ILE A N 1
ATOM 928 C CA . ILE A 1 113 ? 20.848 60.326 15.132 1.00 44.57 137 ILE A CA 1
ATOM 929 C C . ILE A 1 113 ? 22.250 60.571 15.590 1.00 42.79 137 ILE A C 1
ATOM 930 O O . ILE A 1 113 ? 22.942 59.618 15.937 1.00 43.34 137 ILE A O 1
ATOM 935 N N 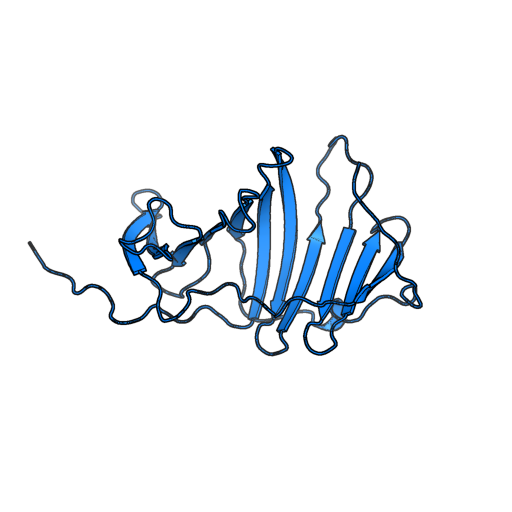. GLY A 1 114 ? 22.676 61.836 15.574 1.00 43.58 138 GLY A N 1
ATOM 936 C CA . GLY A 1 114 ? 23.965 62.209 16.144 1.00 43.62 138 GLY A CA 1
ATOM 937 C C . GLY A 1 114 ? 25.024 62.558 15.101 1.00 49.32 138 GLY A C 1
ATOM 938 O O . GLY A 1 114 ? 24.726 62.774 13.922 1.00 69.00 138 GLY A O 1
ATOM 939 N N . GLY A 1 115 ? 26.272 62.575 15.548 1.00 63.61 139 GLY A N 1
ATOM 940 C CA . GLY A 1 115 ? 27.396 62.950 14.710 1.00 64.32 139 GLY A CA 1
ATOM 941 C C . GLY A 1 115 ? 28.327 61.817 14.348 1.00 65.70 139 GLY A C 1
ATOM 942 O O . GLY A 1 115 ? 28.056 60.672 14.617 1.00 77.23 139 GLY A O 1
ATOM 943 N N . PRO A 1 116 ? 29.440 62.143 13.691 1.00 78.18 140 PRO A N 1
ATOM 944 C CA . PRO A 1 116 ? 30.435 61.149 13.338 1.00 70.02 140 PRO A CA 1
ATOM 945 C C . PRO A 1 116 ? 31.136 60.670 14.609 1.00 72.77 140 PRO A C 1
ATOM 946 O O . PRO A 1 116 ? 31.515 61.502 15.431 1.00 72.31 140 PRO A O 1
ATOM 950 N N . GLY A 1 117 ? 31.278 59.355 14.798 1.00 60.59 141 GLY A N 1
ATOM 951 C CA . GLY A 1 117 ? 31.884 58.828 16.035 1.00 77.96 141 GLY A CA 1
ATOM 952 C C . GLY A 1 117 ? 30.911 58.669 17.206 1.00 85.06 141 GLY A C 1
ATOM 953 O O . GLY A 1 117 ? 31.202 58.004 18.197 1.00 111.25 141 GLY A O 1
ATOM 954 N N . ASP A 1 118 ? 29.744 59.287 17.142 1.00 98.26 142 ASP A N 1
ATOM 955 C CA . ASP A 1 118 ? 28.738 58.993 18.152 1.00 66.15 142 ASP A CA 1
ATOM 956 C C . ASP A 1 118 ? 27.386 59.278 17.528 1.00 65.67 142 ASP A C 1
ATOM 957 O O . ASP A 1 118 ? 26.873 60.409 17.532 1.00 61.11 142 ASP A O 1
ATOM 962 N N . GLN A 1 119 ? 26.863 58.224 16.929 1.00 64.26 143 GLN A N 1
ATOM 963 C CA . GLN A 1 119 ? 25.606 58.258 16.252 1.00 54.36 143 GLN A CA 1
ATOM 964 C C . GLN A 1 119 ? 25.012 56.880 16.457 1.00 52.16 143 GLN A C 1
ATOM 965 O O . GLN A 1 119 ? 25.725 55.916 16.616 1.00 62.15 143 GLN A O 1
ATOM 971 N N . ILE A 1 120 ? 23.698 56.818 16.438 1.00 39.15 144 ILE A N 1
ATOM 972 C CA . ILE A 1 120 ? 22.939 55.627 16.774 1.00 46.42 144 ILE A CA 1
ATOM 973 C C . ILE A 1 120 ? 21.884 55.482 15.684 1.00 46.71 144 ILE A C 1
ATOM 974 O O . ILE A 1 120 ? 21.212 56.477 15.344 1.00 44.57 144 ILE A O 1
ATOM 979 N N . PRO A 1 121 ? 21.780 54.271 15.078 1.00 44.69 145 PRO A N 1
ATOM 980 C CA . PRO A 1 121 ? 20.745 54.022 14.092 1.00 42.25 145 PRO A CA 1
ATOM 981 C C . PRO A 1 121 ? 19.395 53.759 14.739 1.00 40.65 145 PRO A C 1
ATOM 982 O O . PRO A 1 121 ? 19.299 53.014 15.722 1.00 36.75 145 PRO A O 1
ATOM 986 N N . VAL A 1 122 ? 18.368 54.387 14.188 1.00 36.13 146 VAL A N 1
ATOM 987 C CA . VAL A 1 122 ? 17.005 54.203 14.674 1.00 36.57 146 VAL A CA 1
ATOM 988 C C . VAL A 1 122 ? 16.059 53.991 13.504 1.00 37.75 146 VAL A C 1
ATOM 989 O O . VAL A 1 122 ? 16.416 54.256 12.351 1.00 40.94 146 VAL A O 1
ATOM 993 N N . GLN A 1 123 ? 14.858 53.499 13.809 1.00 36.60 147 GLN A N 1
ATOM 994 C CA . GLN A 1 123 ? 13.811 53.356 12.833 1.00 38.76 147 GLN A CA 1
ATOM 995 C C . GLN A 1 123 ? 12.597 54.134 13.259 1.00 30.88 147 GLN A C 1
ATOM 996 O O . GLN A 1 123 ? 12.316 54.285 14.425 1.00 39.95 147 GLN A O 1
ATOM 1002 N N . GLU A 1 124 ? 11.855 54.586 12.274 1.00 32.52 148 GLU A N 1
ATOM 1003 C CA . GLU A 1 124 ? 10.607 55.281 12.499 1.00 31.76 148 GLU A CA 1
ATOM 1004 C C . GLU A 1 124 ? 9.457 54.510 11.844 1.00 35.97 148 GLU A C 1
ATOM 1005 O O . GLU A 1 124 ? 9.550 54.077 10.696 1.00 35.46 148 GLU A O 1
ATOM 1011 N N . TRP A 1 125 ? 8.378 54.345 12.615 1.00 34.55 149 TRP A N 1
ATOM 1012 C CA . TRP A 1 125 ? 7.179 53.634 12.221 1.00 36.88 149 TRP A CA 1
ATOM 1013 C C . TRP A 1 125 ? 5.974 54.525 12.552 1.00 36.41 149 TRP A C 1
ATOM 1014 O O . TRP A 1 125 ? 6.044 55.401 13.422 1.00 36.55 149 TRP A O 1
ATOM 1025 N N . SER A 1 126 ? 4.855 54.270 11.897 1.00 36.52 150 SER A N 1
ATOM 1026 C CA . SER A 1 126 ? 3.657 55.038 12.155 1.00 35.60 150 SER A CA 1
ATOM 1027 C C . SER A 1 126 ? 2.374 54.201 12.009 1.00 37.62 150 SER A C 1
ATOM 1028 O O . SER A 1 126 ? 2.413 53.017 11.684 1.00 38.88 150 SER A O 1
ATOM 1031 N N . ASP A 1 127 ? 1.234 54.855 12.216 1.00 38.46 151 ASP A N 1
ATOM 1032 C CA . ASP A 1 127 ? -0.068 54.271 11.846 1.00 41.89 151 ASP A CA 1
ATOM 1033 C C . ASP A 1 127 ? -0.628 54.894 10.519 1.00 35.06 151 ASP A C 1
ATOM 1034 O O . ASP A 1 127 ? -1.834 54.881 10.251 1.00 38.77 151 ASP A O 1
ATOM 1039 N N . ARG A 1 128 ? 0.258 55.410 9.682 1.00 40.01 152 ARG A N 1
ATOM 1040 C CA . ARG A 1 128 ? -0.155 55.997 8.422 1.00 37.57 152 ARG A CA 1
ATOM 1041 C C . ARG A 1 128 ? -0.834 54.938 7.554 1.00 44.05 152 ARG A C 1
ATOM 1042 O O . ARG A 1 128 ? -0.375 53.791 7.451 1.00 43.03 152 ARG A O 1
ATOM 1050 N N . LYS A 1 129 ? -1.944 55.348 6.960 1.00 46.54 153 LYS A N 1
ATOM 1051 C CA . LYS A 1 129 ? -2.586 54.621 5.874 1.00 48.97 153 LYS A CA 1
ATOM 1052 C C . LYS A 1 129 ? -3.157 55.616 4.855 1.00 47.48 153 LYS A C 1
ATOM 1053 O O . LYS A 1 129 ? -3.401 56.748 5.199 1.00 53.51 153 LYS A O 1
ATOM 1059 N N . PRO A 1 130 ? -3.376 55.186 3.602 1.00 46.46 154 PRO A N 1
ATOM 1060 C CA . PRO A 1 130 ? -3.719 56.173 2.567 1.00 47.84 154 PRO A CA 1
ATOM 1061 C C . PRO A 1 130 ? -5.084 56.848 2.760 1.00 54.92 154 PRO A C 1
ATOM 1062 O O . PRO A 1 130 ? -5.298 57.960 2.275 1.00 58.55 154 PRO A O 1
ATOM 1066 N N . ALA A 1 131 ? -5.985 56.185 3.478 1.00 53.09 155 ALA A N 1
ATOM 1067 C CA . ALA A 1 131 ? -7.325 56.723 3.751 1.00 62.47 155 ALA A CA 1
ATOM 1068 C C . ALA A 1 131 ? -7.374 57.909 4.727 1.00 67.23 155 ALA A C 1
ATOM 1069 O O . ALA A 1 131 ? -8.412 58.518 4.893 1.00 68.87 155 ALA A O 1
ATOM 1071 N N . ARG A 1 132 ? -6.273 58.221 5.398 1.00 69.85 156 ARG A N 1
ATOM 1072 C CA . ARG A 1 132 ? -6.284 59.281 6.388 1.00 62.49 156 ARG A CA 1
ATOM 1073 C C . ARG A 1 132 ? -5.143 60.232 6.161 1.00 55.70 156 ARG A C 1
ATOM 1074 O O . ARG A 1 132 ? -3.991 59.817 6.163 1.00 54.44 156 ARG A O 1
ATOM 1082 N N . LYS A 1 133 ? -5.489 61.508 5.986 1.00 53.39 157 LYS A N 1
ATOM 1083 C CA . LYS A 1 133 ? -4.527 62.594 5.734 1.00 63.58 157 LYS A CA 1
ATOM 1084 C C . LYS A 1 133 ? -3.403 62.695 6.759 1.00 54.49 157 LYS A C 1
ATOM 1085 O O . LYS A 1 133 ? -2.260 62.943 6.406 1.00 52.19 157 LYS A O 1
ATOM 1091 N N . TYR A 1 134 ? -3.755 62.507 8.017 1.00 52.80 158 TYR A N 1
ATOM 1092 C CA . TYR A 1 134 ? -2.824 62.652 9.125 1.00 50.74 158 TYR A CA 1
ATOM 1093 C C . TYR A 1 134 ? -2.687 61.369 9.959 1.00 46.19 158 TYR A C 1
ATOM 1094 O O . TYR A 1 134 ? -3.636 60.611 10.152 1.00 46.10 158 TYR A O 1
ATOM 1103 N N . GLU A 1 135 ? -1.480 61.117 10.425 1.00 51.02 159 GLU A N 1
ATOM 1104 C CA . GLU A 1 135 ? -1.195 59.963 11.275 1.00 49.94 159 GLU A CA 1
ATOM 1105 C C . GLU A 1 135 ? -1.734 60.328 12.628 1.00 44.63 159 GLU A C 1
ATOM 1106 O O . GLU A 1 135 ? -1.810 61.502 12.974 1.00 45.93 159 GLU A O 1
ATOM 1112 N N . THR A 1 136 ? -2.078 59.336 13.421 1.00 47.54 160 THR A N 1
ATOM 1113 C CA . THR A 1 136 ? -2.281 59.605 14.842 1.00 54.37 160 THR A CA 1
ATOM 1114 C C . THR A 1 136 ? -1.091 59.165 15.712 1.00 40.48 160 THR A C 1
ATOM 1115 O O . THR A 1 136 ? -1.075 59.500 16.864 1.00 47.98 160 THR A O 1
ATOM 1119 N N . TRP A 1 137 ? -0.146 58.393 15.195 1.00 42.00 161 TRP A N 1
ATOM 1120 C CA . TRP A 1 137 ? 0.934 57.813 16.024 1.00 35.76 161 TRP A CA 1
ATOM 1121 C C . TRP A 1 137 ? 2.188 57.659 15.186 1.00 35.09 161 TRP A C 1
ATOM 1122 O O . TRP A 1 137 ? 2.133 57.109 14.110 1.00 36.00 161 TRP A O 1
ATOM 1133 N N . VAL A 1 138 ? 3.303 58.151 15.714 1.00 39.84 162 VAL A N 1
ATOM 1134 C CA . VAL A 1 138 ? 4.613 57.973 15.148 1.00 35.72 162 VAL A CA 1
ATOM 1135 C C . VAL A 1 138 ? 5.492 57.521 16.294 1.00 35.63 162 VAL A C 1
ATOM 1136 O O . VAL A 1 138 ? 5.420 58.094 17.375 1.00 35.24 162 VAL A O 1
ATOM 1140 N N . GLY A 1 139 ? 6.307 56.507 16.038 1.00 35.63 163 GLY A N 1
ATOM 1141 C CA . GLY A 1 139 ? 7.268 55.974 16.993 1.00 30.43 163 GLY A CA 1
ATOM 1142 C C . GLY A 1 139 ? 8.660 55.850 16.419 1.00 31.40 163 GLY A C 1
ATOM 1143 O O . GLY A 1 139 ? 8.854 55.396 15.262 1.00 36.24 163 GLY A O 1
ATOM 1144 N N . VAL A 1 140 ? 9.629 56.254 17.228 1.00 32.65 164 VAL A N 1
ATOM 1145 C CA . VAL A 1 140 ? 11.034 56.135 16.874 1.00 37.32 164 VAL A CA 1
ATOM 1146 C C . VAL A 1 140 ? 11.697 55.229 17.904 1.00 37.79 164 VAL A C 1
ATOM 1147 O O . VAL A 1 140 ? 11.687 55.561 19.104 1.00 32.85 164 VAL A O 1
ATOM 1151 N N . TYR A 1 141 ? 12.236 54.112 17.405 1.00 34.42 165 TYR A N 1
ATOM 1152 C CA . TYR A 1 141 ? 12.826 53.012 18.184 1.00 37.45 165 TYR A CA 1
ATOM 1153 C C . TYR A 1 141 ? 14.231 52.681 17.649 1.00 37.96 165 TYR A C 1
ATOM 1154 O O . TYR A 1 141 ? 14.512 52.849 16.463 1.00 35.61 165 TYR A O 1
ATOM 1163 N N . THR A 1 142 ? 15.131 52.236 18.515 1.00 38.03 166 THR A N 1
ATOM 1164 C CA . THR A 1 142 ? 16.473 51.915 18.064 1.00 39.07 166 THR A CA 1
ATOM 1165 C C . THR A 1 142 ? 16.481 50.629 17.247 1.00 37.89 166 THR A C 1
ATOM 1166 O O . THR A 1 142 ? 15.642 49.752 17.426 1.00 41.51 166 THR A O 1
ATOM 1170 N N . VAL A 1 143 ? 17.412 50.563 16.310 1.00 37.86 167 VAL A N 1
ATOM 1171 C CA . VAL A 1 143 ? 17.540 49.412 15.427 1.00 39.27 167 VAL A CA 1
ATOM 1172 C C . VAL A 1 143 ? 18.114 48.241 16.194 1.00 35.92 167 VAL A C 1
ATOM 1173 O O . VAL A 1 143 ? 17.705 47.116 16.025 1.00 50.87 167 VAL A O 1
ATOM 1177 N N . LYS A 1 144 ? 19.008 48.525 17.115 1.00 46.35 168 LYS A N 1
ATOM 1178 C CA . LYS A 1 144 ? 19.946 47.510 17.629 1.00 42.47 168 LYS A CA 1
ATOM 1179 C C . LYS A 1 144 ? 19.240 46.755 18.765 1.00 42.77 168 LYS A C 1
ATOM 1180 O O . LYS A 1 144 ? 19.288 45.548 18.816 1.00 52.85 168 LYS A O 1
ATOM 1186 N N . ASP A 1 145 ? 18.544 47.469 19.640 1.00 45.64 169 ASP A N 1
ATOM 1187 C CA . ASP A 1 145 ? 17.796 46.845 20.758 1.00 51.23 169 ASP A CA 1
ATOM 1188 C C . ASP A 1 145 ? 16.304 47.189 20.795 1.00 48.86 169 ASP A C 1
ATOM 1189 O O . ASP A 1 145 ? 15.595 46.765 21.724 1.00 42.77 169 ASP A O 1
ATOM 1194 N N . CYS A 1 146 ? 15.831 47.957 19.816 1.00 48.13 170 CYS A N 1
ATOM 1195 C CA . CYS A 1 146 ? 14.430 48.347 19.725 1.00 39.95 170 CYS A CA 1
ATOM 1196 C C . CYS A 1 146 ? 13.955 49.095 20.970 1.00 34.99 170 CYS A C 1
ATOM 1197 O O . CYS A 1 146 ? 12.850 48.903 21.436 1.00 35.20 170 CYS A O 1
ATOM 1200 N N . TYR A 1 147 ? 14.811 49.955 21.510 1.00 37.71 171 TYR A N 1
ATOM 1201 C CA . TYR A 1 147 ? 14.439 50.736 22.661 1.00 37.83 171 TYR A CA 1
ATOM 1202 C C . TYR A 1 147 ? 13.623 51.949 22.162 1.00 37.74 171 TYR A C 1
ATOM 1203 O O . TYR A 1 147 ? 13.964 52.522 21.153 1.00 35.68 171 TYR A O 1
ATOM 1212 N N . PRO A 1 148 ? 12.570 52.352 22.876 1.00 32.27 172 PRO A N 1
ATOM 1213 C CA . PRO A 1 148 ? 11.911 53.577 22.504 1.00 34.50 172 PRO A CA 1
ATOM 1214 C C . PRO A 1 148 ? 12.823 54.800 22.627 1.00 36.95 172 PRO A C 1
ATOM 1215 O O . PRO A 1 148 ? 13.642 54.887 23.554 1.00 34.76 172 PRO A O 1
ATOM 1219 N N . VAL A 1 149 ? 12.681 55.707 21.656 1.00 32.32 173 VAL A N 1
ATOM 1220 C CA . VAL A 1 149 ? 13.386 56.975 21.627 1.00 30.63 173 VAL A CA 1
ATOM 1221 C C . VAL A 1 149 ? 12.402 58.159 21.740 1.00 34.04 173 VAL A C 1
ATOM 1222 O O . VAL A 1 149 ? 12.555 59.055 22.583 1.00 34.92 173 VAL A O 1
ATOM 1226 N N . GLN A 1 150 ? 11.396 58.139 20.888 1.00 34.63 174 GLN A N 1
ATOM 1227 C CA . GLN A 1 150 ? 10.375 59.168 20.840 1.00 36.01 174 GLN A CA 1
ATOM 1228 C C . GLN A 1 150 ? 9.063 58.611 20.297 1.00 33.79 174 GLN A C 1
ATOM 1229 O O . GLN A 1 150 ? 9.050 57.695 19.469 1.00 34.93 174 GLN A O 1
ATOM 1235 N N . GLU A 1 151 ? 7.959 59.141 20.797 1.00 32.91 175 GLU A N 1
ATOM 1236 C CA . GLU A 1 151 ? 6.644 58.869 20.223 1.00 34.43 175 GLU A CA 1
ATOM 1237 C C . GLU A 1 151 ? 5.876 60.187 20.168 1.00 32.83 175 GLU A C 1
ATOM 1238 O O . GLU A 1 151 ? 5.976 61.017 21.067 1.00 40.00 175 GLU A O 1
ATOM 1244 N N . THR A 1 152 ? 5.125 60.402 19.112 1.00 32.66 176 THR A N 1
ATOM 1245 C CA . THR A 1 152 ? 4.126 61.485 19.132 1.00 33.74 176 THR A CA 1
ATOM 1246 C C . THR A 1 152 ? 2.751 60.808 18.917 1.00 35.24 176 THR A C 1
ATOM 1247 O O . THR A 1 152 ? 2.646 59.863 18.136 1.00 36.99 176 THR A O 1
ATOM 1251 N N . TYR A 1 153 ? 1.722 61.293 19.615 1.00 37.38 177 TYR A N 1
ATOM 1252 C CA . TYR A 1 153 ? 0.389 60.661 19.620 1.00 43.69 177 TYR A CA 1
ATOM 1253 C C . TYR A 1 153 ? -0.618 61.784 19.383 1.00 57.08 177 TYR A C 1
ATOM 1254 O O . TYR A 1 153 ? -0.839 62.608 20.280 1.00 72.82 177 TYR A O 1
ATOM 1263 N N . THR A 1 154 ? -1.188 61.840 18.180 1.00 71.07 178 THR A N 1
ATOM 1264 C CA . THR A 1 154 ? -2.239 62.822 17.804 1.00 62.70 178 THR A CA 1
ATOM 1265 C C . THR A 1 154 ? -3.553 62.159 18.146 1.00 69.80 178 THR A C 1
ATOM 1266 O O . THR A 1 154 ? -4.593 62.405 17.558 1.00 80.48 178 THR A O 1
ATOM 1270 N N . LYS A 1 155 ? -3.496 61.353 19.213 1.00 76.24 179 LYS A N 1
ATOM 1271 C CA . LYS A 1 155 ? -4.631 60.548 19.641 1.00 88.48 179 LYS A CA 1
ATOM 1272 C C . LYS A 1 155 ? -5.693 61.445 20.272 1.00 111.60 179 LYS A C 1
ATOM 1273 O O . LYS A 1 155 ? -5.512 62.658 20.340 1.00 168.08 179 LYS A O 1
ATOM 1279 N N . ASN A 1 156 ? -6.809 60.893 20.702 1.00 95.05 180 ASN A N 1
ATOM 1280 C CA . ASN A 1 156 ? -7.792 61.707 21.382 1.00 110.36 180 ASN A CA 1
ATOM 1281 C C . ASN A 1 156 ? -8.414 62.898 20.640 1.00 127.94 180 ASN A C 1
ATOM 1282 O O . ASN A 1 156 ? -8.755 63.903 21.271 1.00 130.40 180 ASN A O 1
ATOM 1287 N N . ASP A 1 157 ? -8.632 62.779 19.338 1.00 119.51 181 ASP A N 1
ATOM 1288 C CA . ASP A 1 157 ? -9.401 63.809 18.653 1.00 123.71 181 ASP A CA 1
ATOM 1289 C C . ASP A 1 157 ? -8.794 65.186 18.893 1.00 130.13 181 ASP A C 1
ATOM 1290 O O . ASP A 1 157 ? -9.466 66.080 19.372 1.00 135.01 181 ASP A O 1
ATOM 1295 N N . SER A 1 158 ? -7.501 65.312 18.603 1.00 133.46 182 SER A N 1
ATOM 1296 C CA . SER A 1 158 ? -6.747 66.574 18.689 1.00 135.63 182 SER A CA 1
ATOM 1297 C C . SER A 1 158 ? -5.978 66.867 19.993 1.00 130.37 182 SER A C 1
ATOM 1298 O O . SER A 1 158 ? -5.280 67.871 20.083 1.00 98.43 182 SER A O 1
ATOM 1301 N N . MET A 1 159 ? -6.069 65.988 20.977 1.00 103.87 183 MET A N 1
ATOM 1302 C CA . MET A 1 159 ? -5.254 66.137 22.167 1.00 96.08 183 MET A CA 1
ATOM 1303 C C . MET A 1 159 ? -3.953 65.324 22.033 1.00 93.01 183 MET A C 1
ATOM 1304 O O . MET A 1 159 ? -3.922 64.134 22.302 1.00 91.52 183 MET A O 1
ATOM 1309 N N . THR A 1 160 ? -2.875 66.017 21.687 1.00 71.36 184 THR A N 1
ATOM 1310 C CA . THR A 1 160 ? -1.607 65.418 21.283 1.00 67.95 184 THR A CA 1
ATOM 1311 C C . THR A 1 160 ? -0.435 65.558 22.256 1.00 67.56 184 THR A C 1
ATOM 1312 O O . THR A 1 160 ? -0.276 66.577 22.911 1.00 45.36 184 THR A O 1
ATOM 1316 N N . THR A 1 161 ? 0.394 64.525 22.306 1.00 48.48 185 THR A N 1
ATOM 1317 C CA . THR A 1 161 ? 1.557 64.533 23.156 1.00 51.84 185 THR A CA 1
ATOM 1318 C C . THR A 1 161 ? 2.785 64.030 22.376 1.00 49.88 185 THR A C 1
ATOM 1319 O O . THR A 1 161 ? 2.663 63.246 21.423 1.00 54.26 185 THR A O 1
ATOM 1323 N N . SER A 1 162 ? 3.959 64.510 22.755 1.00 39.01 186 SER A N 1
ATOM 1324 C CA . SER A 1 162 ? 5.223 63.868 22.365 1.00 40.36 186 SER A CA 1
ATOM 1325 C C . SER A 1 162 ? 5.910 63.408 23.592 1.00 41.00 186 SER A C 1
ATOM 1326 O O . SER A 1 162 ? 5.996 64.155 24.528 1.00 40.35 186 SER A O 1
ATOM 1329 N N . THR A 1 163 ? 6.419 62.173 23.572 1.00 41.04 187 THR A N 1
ATOM 1330 C CA . THR A 1 163 ? 7.150 61.630 24.671 1.00 33.72 187 THR A CA 1
ATOM 1331 C C . THR A 1 163 ? 8.580 61.323 24.205 1.00 39.29 187 THR A C 1
ATOM 1332 O O . THR A 1 163 ? 8.765 60.722 23.171 1.00 34.68 187 THR A O 1
ATOM 1336 N N . ARG A 1 164 ? 9.567 61.709 24.997 1.00 30.70 188 ARG A N 1
ATOM 1337 C CA . ARG A 1 164 ? 10.952 61.361 24.768 1.00 33.73 188 ARG A CA 1
ATOM 1338 C C . ARG A 1 164 ? 11.403 60.422 25.883 1.00 33.81 188 ARG A C 1
ATOM 1339 O O . ARG A 1 164 ? 11.098 60.671 27.044 1.00 31.85 188 ARG A O 1
ATOM 1347 N N . PHE A 1 165 ? 12.172 59.392 25.505 1.00 34.09 189 PHE A N 1
ATOM 1348 C CA . PHE A 1 165 ? 12.623 58.313 26.395 1.00 32.20 189 PHE A CA 1
ATOM 1349 C C . PHE A 1 165 ? 14.144 58.290 26.496 1.00 33.99 189 PHE A C 1
ATOM 1350 O O . PHE A 1 165 ? 14.842 58.491 25.491 1.00 34.49 189 PHE A O 1
ATOM 1358 N N . PHE A 1 166 ? 14.665 58.055 27.696 1.00 32.14 190 PHE A N 1
ATOM 1359 C CA . PHE A 1 166 ? 16.119 58.040 27.880 1.00 32.39 190 PHE A CA 1
ATOM 1360 C C . PHE A 1 166 ? 16.514 57.375 29.195 1.00 34.11 190 PHE A C 1
ATOM 1361 O O . PHE A 1 166 ? 15.672 57.046 30.026 1.00 35.68 190 PHE A O 1
ATOM 1369 N N . ASP A 1 167 ? 17.814 57.179 29.342 1.00 36.00 191 ASP A N 1
ATOM 1370 C CA . ASP A 1 167 ? 18.437 56.508 30.468 1.00 41.53 191 ASP A CA 1
ATOM 1371 C C . ASP A 1 167 ? 17.731 55.214 30.810 1.00 36.83 191 ASP A C 1
ATOM 1372 O O . ASP A 1 167 ? 17.499 54.933 31.990 1.00 36.58 191 ASP A O 1
ATOM 1377 N N . ILE A 1 168 ? 17.406 54.440 29.785 1.00 33.42 192 ILE A N 1
ATOM 1378 C CA . ILE A 1 168 ? 16.680 53.203 29.939 1.00 36.63 192 ILE A CA 1
ATOM 1379 C C . ILE A 1 168 ? 17.658 52.105 30.276 1.00 44.12 192 ILE A C 1
ATOM 1380 O O . ILE A 1 168 ? 18.748 52.037 29.687 1.00 41.15 192 ILE A O 1
ATOM 1385 N N . LYS A 1 169 ? 17.253 51.258 31.218 1.00 41.21 193 LYS A N 1
ATOM 1386 C CA . LYS A 1 169 ? 18.033 50.123 31.685 1.00 50.55 193 LYS A CA 1
ATOM 1387 C C . LYS A 1 169 ? 17.066 48.958 31.757 1.00 43.54 193 LYS A C 1
ATOM 1388 O O . LYS A 1 169 ? 16.030 49.082 32.355 1.00 49.77 193 LYS A O 1
ATOM 1394 N N . LEU A 1 170 ? 17.376 47.846 31.110 1.00 45.63 194 LEU A N 1
ATOM 1395 C CA . LEU A 1 170 ? 16.479 46.687 31.098 1.00 48.49 194 LEU A CA 1
ATOM 1396 C C . LEU A 1 170 ? 16.309 46.194 32.512 1.00 40.69 194 LEU A C 1
ATOM 1397 O O . LEU A 1 170 ? 17.217 46.286 33.341 1.00 55.97 194 LEU A O 1
ATOM 1402 N N . GLY A 1 171 ? 15.149 45.637 32.760 1.00 47.79 195 GLY A N 1
ATOM 1403 C CA . GLY A 1 171 ? 14.897 44.939 33.998 1.00 56.08 195 GLY A CA 1
ATOM 1404 C C . GLY A 1 171 ? 14.372 45.903 35.011 1.00 53.71 195 GLY A C 1
ATOM 1405 O O . GLY A 1 171 ? 14.362 47.110 34.787 1.00 55.92 195 GLY A O 1
ATOM 1406 N N . ILE A 1 172 ? 13.953 45.371 36.142 1.00 41.34 196 ILE A N 1
ATOM 1407 C CA . ILE A 1 172 ? 13.350 46.221 37.161 1.00 48.99 196 ILE A CA 1
ATOM 1408 C C . ILE A 1 172 ? 14.114 45.926 38.419 1.00 48.75 196 ILE A C 1
ATOM 1409 O O . ILE A 1 172 ? 13.902 44.904 39.022 1.00 59.44 196 ILE A O 1
ATOM 1414 N N . SER A 1 173 ? 15.044 46.804 38.766 1.00 58.84 197 SER A N 1
ATOM 1415 C CA . SER A 1 173 ? 15.883 46.616 39.934 1.00 53.49 197 SER A CA 1
ATOM 1416 C C . SER A 1 173 ? 15.099 46.776 41.229 1.00 52.38 197 SER A C 1
ATOM 1417 O O . SER A 1 173 ? 15.442 46.198 42.234 1.00 53.58 197 SER A O 1
ATOM 1420 N N . ASP A 1 174 ? 14.039 47.548 41.221 1.00 59.70 198 ASP A N 1
ATOM 1421 C CA . ASP A 1 174 ? 13.324 47.811 42.477 1.00 69.82 198 ASP A CA 1
ATOM 1422 C C . ASP A 1 174 ? 11.803 47.651 42.318 1.00 57.79 198 ASP A C 1
ATOM 1423 O O . ASP A 1 174 ? 11.108 48.633 42.057 1.00 68.18 198 ASP A O 1
ATOM 1428 N N . PRO A 1 175 ? 11.290 46.406 42.455 1.00 59.12 199 PRO A N 1
ATOM 1429 C CA . PRO A 1 175 ? 9.868 46.067 42.343 1.00 64.50 199 PRO A CA 1
ATOM 1430 C C . PRO A 1 175 ? 8.985 46.748 43.357 1.00 60.23 199 PRO A C 1
ATOM 1431 O O . PRO A 1 175 ? 7.795 46.896 43.117 1.00 64.88 199 PRO A O 1
ATOM 1435 N N . SER A 1 176 ? 9.538 47.101 44.514 1.00 64.93 200 SER A N 1
ATOM 1436 C CA . SER A 1 176 ? 8.702 47.633 45.569 1.00 70.50 200 SER A CA 1
ATOM 1437 C C . SER A 1 176 ? 7.942 48.877 45.102 1.00 67.19 200 SER A C 1
ATOM 1438 O O . SER A 1 176 ? 6.884 49.126 45.603 1.00 56.81 200 SER A O 1
ATOM 1441 N N . VAL A 1 177 ? 8.456 49.618 44.112 1.00 62.84 201 VAL A N 1
ATOM 1442 C CA . VAL A 1 177 ? 7.776 50.828 43.636 1.00 54.80 201 VAL A CA 1
ATOM 1443 C C . VAL A 1 177 ? 6.318 50.583 43.202 1.00 53.60 201 VAL A C 1
ATOM 1444 O O . VAL A 1 177 ? 5.547 51.521 43.184 1.00 57.15 201 VAL A O 1
ATOM 1448 N N . PHE A 1 178 ? 5.948 49.342 42.869 1.00 47.27 202 PHE A N 1
ATOM 1449 C CA . PHE A 1 178 ? 4.559 49.020 42.483 1.00 51.37 202 PHE A CA 1
ATOM 1450 C C . PHE A 1 178 ? 3.635 48.737 43.668 1.00 53.00 202 PHE A C 1
ATOM 1451 O O . PHE A 1 178 ? 2.425 48.611 43.498 1.00 52.68 202 PHE A O 1
ATOM 1459 N N . ASN A 1 179 ? 4.211 48.639 44.858 1.00 53.44 203 ASN A N 1
ATOM 1460 C CA . ASN A 1 179 ? 3.430 48.537 46.096 1.00 60.24 203 ASN A CA 1
ATOM 1461 C C . ASN A 1 179 ? 2.929 49.925 46.470 1.00 59.94 203 ASN A C 1
ATOM 1462 O O . ASN A 1 179 ? 3.735 50.798 46.788 1.00 57.20 203 ASN A O 1
ATOM 1467 N N . PRO A 1 180 ? 1.605 50.141 46.463 1.00 60.82 204 PRO A N 1
ATOM 1468 C CA . PRO A 1 180 ? 1.147 51.447 46.938 1.00 64.62 204 PRO A CA 1
ATOM 1469 C C . PRO A 1 180 ? 1.542 51.705 48.420 1.00 69.99 204 PRO A C 1
ATOM 1470 O O . PRO A 1 180 ? 1.663 50.752 49.187 1.00 71.14 204 PRO A O 1
ATOM 1474 N N . PRO A 1 181 ? 1.772 52.977 48.809 1.00 74.12 205 PRO A N 1
ATOM 1475 C CA . PRO A 1 181 ? 2.086 53.326 50.212 1.00 80.21 205 PRO A CA 1
ATOM 1476 C C . PRO A 1 181 ? 0.911 53.128 51.165 1.00 93.69 205 PRO A C 1
ATOM 1477 O O . PRO A 1 181 ? -0.227 52.956 50.717 1.00 106.36 205 PRO A O 1
ATOM 1481 N N . SER A 1 182 ? 1.200 53.172 52.462 1.00 74.59 206 SER A N 1
ATOM 1482 C CA . SER A 1 182 ? 0.207 52.879 53.495 1.00 79.14 206 SER A CA 1
ATOM 1483 C C . SER A 1 182 ? -1.001 53.840 53.458 1.00 79.66 206 SER A C 1
ATOM 1484 O O . SER A 1 182 ? -2.151 53.423 53.703 1.00 78.78 206 SER A O 1
ATOM 1487 N N . THR A 1 183 ? -0.748 55.096 53.083 1.00 68.19 207 THR A N 1
ATOM 1488 C CA . THR A 1 183 ? -1.815 56.098 52.975 1.00 52.77 207 THR A CA 1
ATOM 1489 C C . THR A 1 183 ? -2.757 55.811 51.859 1.00 52.34 207 THR A C 1
ATOM 1490 O O . THR A 1 183 ? -3.692 56.578 51.650 1.00 63.12 207 THR A O 1
ATOM 1494 N N . CYS A 1 184 ? -2.494 54.765 51.097 1.00 56.68 208 CYS A N 1
ATOM 1495 C CA . CYS A 1 184 ? -3.394 54.397 50.033 1.00 51.18 208 CYS A CA 1
ATOM 1496 C C . CYS A 1 184 ? -4.505 53.438 50.481 1.00 49.36 208 CYS A C 1
ATOM 1497 O O . CYS A 1 184 ? -4.847 52.476 49.788 1.00 58.64 208 CYS A O 1
ATOM 1500 N N . GLU A 1 185 ? -5.094 53.732 51.628 1.00 69.69 209 GLU A N 1
ATOM 1501 C CA . GLU A 1 185 ? -6.462 53.234 51.976 1.00 51.50 209 GLU A CA 1
ATOM 1502 C C . GLU A 1 185 ? -7.340 54.382 51.666 1.00 56.69 209 GLU A C 1
ATOM 1503 O O . GLU A 1 185 ? -7.609 55.244 52.519 1.00 76.00 209 GLU A O 1
ATOM 1509 N N . ALA A 1 186 ? -7.760 54.423 50.421 1.00 58.14 210 ALA A N 1
ATOM 1510 C CA . ALA A 1 186 ? -7.912 55.701 49.783 1.00 45.17 210 ALA A CA 1
ATOM 1511 C C . ALA A 1 186 ? -9.144 55.734 48.964 1.00 48.91 210 ALA A C 1
ATOM 1512 O O . ALA A 1 186 ? -9.678 54.711 48.563 1.00 53.86 210 ALA A O 1
ATOM 1514 N N . ALA A 1 187 ? -9.590 56.941 48.684 1.00 65.27 211 ALA A N 1
ATOM 1515 C CA . ALA A 1 187 ? -10.782 57.104 47.885 1.00 70.74 211 ALA A CA 1
ATOM 1516 C C . ALA A 1 187 ? -10.391 57.666 46.551 1.00 51.24 211 ALA A C 1
ATOM 1517 O O . ALA A 1 187 ? -9.235 57.916 46.283 1.00 60.04 211 ALA A O 1
ATOM 1519 N N . GLN A 1 188 ? -11.401 57.952 45.748 1.00 64.54 212 GLN A N 1
ATOM 1520 C CA . GLN A 1 188 ? -11.198 58.475 44.409 1.00 55.42 212 GLN A CA 1
ATOM 1521 C C . GLN A 1 188 ? -11.262 60.017 44.369 1.00 53.15 212 GLN A C 1
ATOM 1522 O O . GLN A 1 188 ? -12.247 60.563 43.900 1.00 63.81 212 GLN A O 1
ATOM 1528 N N . PRO A 1 189 ? -10.244 60.716 44.936 1.00 65.12 213 PRO A N 1
ATOM 1529 C CA . PRO A 1 189 ? -9.948 62.126 44.592 1.00 60.99 213 PRO A CA 1
ATOM 1530 C C . PRO A 1 189 ? -9.295 62.550 43.276 1.00 58.25 213 PRO A C 1
ATOM 1531 O O . PRO A 1 189 ? -8.340 61.934 42.784 1.00 68.18 213 PRO A O 1
ATOM 1535 N N . LEU A 1 190 ? -9.808 63.660 42.763 1.00 53.90 214 LEU A N 1
ATOM 1536 C CA . LEU A 1 190 ? -9.192 64.369 41.631 1.00 63.60 214 LEU A CA 1
ATOM 1537 C C . LEU A 1 190 ? -8.056 65.242 42.144 1.00 63.16 214 LEU A C 1
ATOM 1538 O O . LEU A 1 190 ? -8.307 66.281 42.785 1.00 60.31 214 LEU A O 1
ATOM 1543 N N . LEU A 1 191 ? -6.825 64.822 41.877 1.00 62.47 215 LEU A N 1
ATOM 1544 C CA . LEU A 1 191 ? -5.631 65.605 42.237 1.00 79.21 215 LEU A CA 1
ATOM 1545 C C . LEU A 1 191 ? -5.038 66.106 40.903 1.00 69.36 215 LEU A C 1
ATOM 1546 O O . LEU A 1 191 ? -4.824 65.338 39.984 1.00 56.61 215 LEU A O 1
ATOM 1551 N N . MET A 1 192 ? -4.863 67.413 40.759 1.00 88.71 216 MET A N 1
ATOM 1552 C CA . MET A 1 192 ? -4.264 67.956 39.533 1.00 84.30 216 MET A CA 1
ATOM 1553 C C . MET A 1 192 ? -3.151 68.880 39.962 1.00 82.16 216 MET A C 1
ATOM 1554 O O . MET A 1 192 ? -3.066 69.227 41.129 1.00 103.35 216 MET A O 1
ATOM 1559 N N . SER A 1 193 ? -2.264 69.234 39.040 1.00 75.22 217 SER A N 1
ATOM 1560 C CA . SER A 1 193 ? -1.140 70.133 39.384 1.00 105.02 217 SER A CA 1
ATOM 1561 C C . SER A 1 193 ? -1.557 71.616 39.301 1.00 83.16 217 SER A C 1
ATOM 1562 O O . SER A 1 193 ? -2.671 71.933 38.835 1.00 83.92 217 SER A O 1
ATOM 1565 N N . GLY A 1 194 ? -0.679 72.500 39.794 1.00 76.77 218 GLY A N 1
ATOM 1566 C CA . GLY A 1 194 ? -0.866 73.970 39.713 1.00 50.91 218 GLY A CA 1
ATOM 1567 C C . GLY A 1 194 ? 0.025 74.577 38.627 1.00 44.71 218 GLY A C 1
ATOM 1568 O O . GLY A 1 194 ? 0.752 73.816 37.883 1.00 60.86 218 GLY A O 1
#

B-factor: mean 55.66, std 20.29, range [20.0, 168.08]

Organism: Xenopus tropicalis (NCBI:txid8364)

Solvent-accessible surface area: 12231 Å² total; per-residue (Å²): 230,174,160,158,163,131,46,150,77,7,45,125,11,19,103,51,0,36,3,90,11,1,62,79,41,127,104,97,38,81,76,21,91,4,54,0,4,3,0,18,99,74,62,50,16,32,34,52,26,69,140,103,94,204,52,118,30,162,122,22,3,22,45,1,38,17,51,105,116,45,26,31,16,11,2,14,52,118,84,109,91,8,0,88,36,107,27,126,118,116,40,83,40,42,43,2,63,87,140,16,43,41,58,68,77,70,123,73,62,31,141,90,124,89,62,27,0,22,44,6,0,52,112,109,146,94,89,173,151,54,30,21,35,0,13,0,7,53,100,84,4,53,3,38,58,15,44,75,61,108,101,144,83,72,37,35,23,9,99,13,64,84,26,140,114,29,35,100,63,81,64,26,6,100,49,48,109,65,16,170,33,60,143,52,165,46,137,52,72

Secondary structure (DSSP, 8-state):
---PPPPSS-----SEEEEEEEEEETTTTEEEEEEEEEETTTTEEEEEE---TT-S----EEEEEEGGGTEEEEEETTT--EEEEE--SPP--SS--TTPEEEEEEEEEETTEEEEEEEEE---TT-SS-SEEEEEETTT--EEEEEE-HHHH--EEEEEEEEEES-S-GGGGS--TT-S---------

Sequence (189 aa):
HHHHHHHHPVTPCEAPLQWEGRIVLYDHNTGKNTRATVTYDAILQRIRILEEKKSFVPCKRFFEYIFLYQEAVMFQIEQVTKICSKNTLTEPWDPYDIPENSTYEDQYYIGGPGDQIPVQEWSDRKPARKYETWVGVYTVKDCYPVQETYTKNDSMTTSTRFFDIKLGISDPSVFNPPSTCEAAQPLLMSG

Foldseek 3Di:
DDDDDQDLWDDWEAQWKWWKKWKQWVVVRDTWIWTKTGHNVQLKIKTWTDDDPPDPWDWTWIWIDRQNVQWIWIAGPVVRAIAIDGHPDHRDDPADPGPWAWDDWDWPDDDPDIFIKTKTFNDDPVDPDTQKMWIAGPPNRYTAKMWGCPDVRGIMIMGIDPIDGDDPDVCSNPRDPNPPHHHDDDDMD

InterPro domains:
  IPR001299 Ependymin [PF00811] (86-208)
  IPR001299 Ependymin [PTHR10697] (15-220)
  IPR001299 Ependymin [SM00026] (38-219)

Nearest PDB structures (foldseek):
  6jl9-assembly1_A  TM=1.005E+00  e=2.061E-36  Xenopus tropicalis
  6jla-assembly2_C  TM=9.341E-01  e=1.189E-24  Mus musculus
  6jld-assembly2_D  TM=9.413E-01  e=2.333E-24  Homo sapiens
  6jld-assembly2_C  TM=9.440E-01  e=6.936E-24  Homo sapiens
  6e8n-assembly1_B  TM=9.322E-01  e=7.543E-23  Homo sapiens

Radius of gyration: 18.28 Å; Cα contacts (8 Å, |Δi|>4): 399; chains: 1; bounding box: 43×36×58 Å